Protein AF-A0A2G4H7Q1-F1 (afdb_monomer)

Solvent-accessible surface area (backbone atoms only — not comparable to full-atom values): 12785 Å² total; per-residue (Å²): 134,92,80,89,86,82,87,74,84,75,81,73,80,81,83,73,92,77,86,81,78,74,79,56,68,67,60,51,60,53,58,77,68,45,92,62,84,56,82,46,99,78,43,35,34,46,44,66,44,97,84,73,54,75,47,76,31,80,28,62,60,37,73,40,64,59,78,88,56,86,84,43,54,67,56,52,53,52,47,56,59,48,41,54,62,54,73,50,51,71,65,44,59,70,67,41,44,78,68,44,49,64,55,54,53,51,54,37,51,75,71,66,56,82,80,49,28,44,47,57,51,51,51,50,50,59,57,46,62,77,36,72,66,42,54,49,51,53,50,22,52,55,51,49,61,68,29,43,78,35,72,53,52,78,92,47,50,78,76,39,51,69,61,42,42,53,63,66,44,47,74,66,53,45,54,54,47,56,55,45,64,75,66,54,82,79,61,98,72,75,80,54,23,41,32,55,53,50,53,49,44,70,72,68,53,82,86,128

Secondary structure (DSSP, 8-state):
-----------------------THHHHHHHHH-S--EEETTTEEEEE-TTS-EEEEE-GGGGSBPP-SGGGHHHHHHHHHHHHTTT--HHIIIIIHHHHHHHHHHHHHHTT----BHHHHHHHHHHHHTSHHHHHHHHHHHHHHHHHTSBP-GGGTGGGHHHHHHTT--HHHHHHHHHHHHHSPPPSSS--BHHHHHHHHHHHS---

Radius of gyration: 20.92 Å; Cα contacts (8 Å, |Δi|>4): 161; chains: 1; bounding box: 56×38×53 Å

Sequence (208 aa):
MRKILTIGITIALVYSCTSDAPSGDKVIDTLKSTKKIDILPNDTLKIDSSTGVKILYDCTVLNRIIPFDNGSKNQIRQDLNQLLNCGIDSFDFKFVVPNLFSGFVSENQVQGKKNITYRDFIKHIIEFKSTLAYFQLHAKIKTLDSLRSKPFDIHKVYAMKPTLGKLGFTQTEWEMFSGFAQSYPVPKKGVFTWGEMLEAFDKFKPKI

Mean predicted aligned error: 13.73 Å

Structure (mmCIF, N/CA/C/O backbone):
data_AF-A0A2G4H7Q1-F1
#
_entry.id   AF-A0A2G4H7Q1-F1
#
loop_
_atom_site.group_PDB
_atom_site.id
_atom_site.type_symbol
_atom_site.label_atom_id
_atom_site.label_alt_id
_atom_site.label_comp_id
_atom_site.label_asym_id
_atom_site.label_entity_id
_atom_site.label_seq_id
_atom_site.pdbx_PDB_ins_code
_atom_site.Cartn_x
_atom_site.Cartn_y
_atom_site.Cartn_z
_atom_site.occupancy
_atom_site.B_iso_or_equiv
_atom_site.auth_seq_id
_atom_site.auth_comp_id
_atom_site.auth_asym_id
_atom_site.auth_atom_id
_atom_site.pdbx_PDB_model_num
ATOM 1 N N . MET A 1 1 ? 14.548 17.690 25.531 1.00 30.72 1 MET A N 1
ATOM 2 C CA . MET A 1 1 ? 14.506 18.188 24.138 1.00 30.72 1 MET A CA 1
ATOM 3 C C . MET A 1 1 ? 14.100 17.040 23.228 1.00 30.72 1 MET A C 1
ATOM 5 O O . MET A 1 1 ? 14.730 15.995 23.274 1.00 30.72 1 MET A O 1
ATOM 9 N N . ARG A 1 2 ? 13.005 17.217 22.479 1.00 26.95 2 ARG A N 1
ATOM 10 C CA . ARG A 1 2 ? 12.480 16.273 21.480 1.00 26.95 2 ARG A CA 1
ATOM 11 C C . ARG A 1 2 ? 13.472 16.104 20.325 1.00 26.95 2 ARG A C 1
ATOM 13 O O . ARG A 1 2 ? 13.897 17.123 19.793 1.00 26.95 2 ARG A O 1
ATOM 20 N N . LYS A 1 3 ? 13.712 14.870 19.869 1.00 26.92 3 LYS A N 1
ATOM 21 C CA . LYS A 1 3 ? 13.970 14.552 18.452 1.00 26.92 3 LYS A CA 1
ATOM 22 C C . LYS A 1 3 ? 13.363 13.188 18.114 1.00 26.92 3 LYS A C 1
ATOM 24 O O . LYS A 1 3 ? 13.924 12.141 18.398 1.00 26.92 3 LYS A O 1
ATOM 29 N N . ILE A 1 4 ? 12.164 13.270 17.550 1.00 37.19 4 ILE A N 1
ATOM 30 C CA . ILE A 1 4 ? 11.524 12.268 16.700 1.00 37.19 4 ILE A CA 1
ATOM 31 C C . ILE A 1 4 ? 12.289 12.300 15.372 1.00 37.19 4 ILE A C 1
ATOM 33 O O . ILE A 1 4 ? 12.446 13.396 14.844 1.00 37.19 4 ILE A O 1
ATOM 37 N N . LEU A 1 5 ? 12.774 11.162 14.867 1.00 29.70 5 LEU A N 1
ATOM 38 C CA . LEU A 1 5 ? 12.784 10.777 13.443 1.00 29.70 5 LEU A CA 1
ATOM 39 C C . LEU A 1 5 ? 13.621 9.498 13.262 1.00 29.70 5 LEU A C 1
ATOM 41 O O . LEU A 1 5 ? 14.826 9.551 13.036 1.00 29.70 5 LEU A O 1
ATOM 45 N N . THR A 1 6 ? 12.959 8.347 13.295 1.00 30.17 6 THR A N 1
ATOM 46 C CA . THR A 1 6 ? 13.470 7.135 12.638 1.00 30.17 6 THR A CA 1
ATOM 47 C C . THR A 1 6 ? 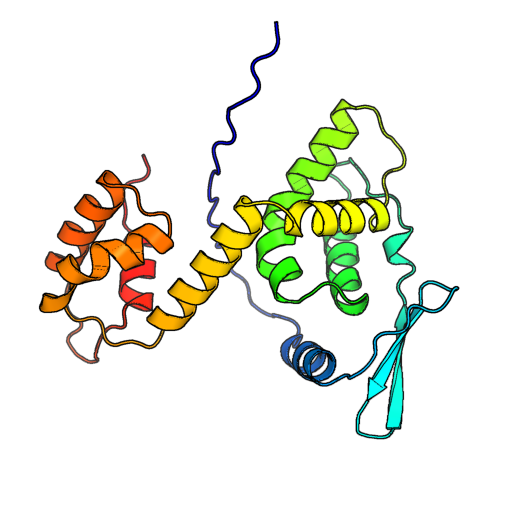12.281 6.324 12.143 1.00 30.17 6 THR A C 1
ATOM 49 O O . THR A 1 6 ? 11.949 5.264 12.657 1.00 30.17 6 THR A O 1
ATOM 52 N N . ILE A 1 7 ? 11.595 6.863 11.134 1.00 32.16 7 ILE A N 1
ATOM 53 C CA . ILE A 1 7 ? 10.714 6.061 10.282 1.00 32.16 7 ILE A CA 1
ATOM 54 C C . ILE A 1 7 ? 11.633 5.393 9.256 1.00 32.16 7 ILE A C 1
ATOM 56 O O . ILE A 1 7 ? 11.866 5.912 8.167 1.00 32.16 7 ILE A O 1
ATOM 60 N N . GLY A 1 8 ? 12.222 4.266 9.651 1.00 26.61 8 GLY A N 1
ATOM 61 C CA . GLY A 1 8 ? 12.758 3.292 8.713 1.00 26.61 8 GLY A CA 1
ATOM 62 C C . GLY A 1 8 ? 11.580 2.492 8.182 1.00 26.61 8 GLY A C 1
ATOM 63 O O . GLY A 1 8 ? 11.057 1.632 8.883 1.00 26.61 8 GLY A O 1
ATOM 64 N N . ILE A 1 9 ? 11.117 2.809 6.973 1.00 33.12 9 ILE A N 1
ATOM 65 C CA . ILE A 1 9 ? 10.121 1.994 6.276 1.00 33.12 9 ILE A CA 1
ATOM 66 C C . ILE A 1 9 ? 10.819 0.691 5.881 1.00 33.12 9 ILE A C 1
ATOM 68 O O . ILE A 1 9 ? 11.406 0.577 4.807 1.00 33.12 9 ILE A O 1
ATOM 72 N N . THR A 1 10 ? 10.787 -0.295 6.772 1.00 32.09 10 THR A N 1
ATOM 73 C CA . THR A 1 10 ? 11.120 -1.675 6.438 1.00 32.09 10 THR A CA 1
ATOM 74 C C . THR A 1 10 ? 9.987 -2.202 5.565 1.00 32.09 10 THR A C 1
ATOM 76 O O . THR A 1 10 ? 8.925 -2.571 6.060 1.00 32.09 10 THR A O 1
ATOM 79 N N . ILE A 1 11 ? 10.190 -2.204 4.247 1.00 36.31 11 ILE A N 1
ATOM 80 C CA . ILE A 1 11 ? 9.317 -2.919 3.311 1.00 36.31 11 ILE A CA 1
ATOM 81 C C . ILE A 1 11 ? 9.562 -4.410 3.551 1.00 36.31 11 ILE A C 1
ATOM 83 O O . ILE A 1 11 ? 10.406 -5.037 2.913 1.00 36.31 11 ILE A O 1
ATOM 87 N N . ALA A 1 12 ? 8.852 -4.978 4.522 1.00 29.14 12 ALA A N 1
ATOM 88 C CA . ALA A 1 12 ? 8.722 -6.416 4.628 1.00 29.14 12 ALA A CA 1
ATOM 89 C C . ALA A 1 12 ? 7.807 -6.866 3.486 1.00 29.14 12 ALA A C 1
ATOM 91 O O . ALA A 1 12 ? 6.585 -6.737 3.547 1.00 29.14 12 ALA A O 1
ATOM 92 N N . LEU A 1 13 ? 8.426 -7.374 2.422 1.00 28.75 13 LEU A N 1
ATOM 93 C CA . LEU A 1 13 ? 7.784 -8.273 1.475 1.00 28.75 13 LEU A CA 1
ATOM 94 C C . LEU A 1 13 ? 7.148 -9.431 2.245 1.00 28.75 13 LEU A C 1
ATOM 96 O O . LEU A 1 13 ? 7.806 -10.424 2.552 1.00 28.75 13 LEU A O 1
ATOM 100 N N . VAL A 1 14 ? 5.856 -9.320 2.541 1.00 28.33 14 VAL A N 1
ATOM 101 C CA . VAL A 1 14 ? 5.045 -10.470 2.936 1.00 28.33 14 VAL A CA 1
ATOM 102 C C . VAL A 1 14 ? 4.602 -11.162 1.653 1.00 28.33 14 VAL A C 1
ATOM 104 O O . VAL A 1 14 ? 3.468 -11.038 1.199 1.00 28.33 14 VAL A O 1
ATOM 107 N N . TYR A 1 15 ? 5.545 -11.881 1.046 1.00 29.70 15 TYR A N 1
ATOM 108 C CA . TYR A 1 15 ? 5.220 -13.038 0.227 1.00 29.70 15 TYR A CA 1
ATOM 109 C C . TYR A 1 15 ? 5.066 -14.216 1.191 1.00 29.70 15 TYR A C 1
ATOM 111 O O . TYR A 1 15 ? 6.041 -14.863 1.564 1.00 29.70 15 TYR A O 1
ATOM 119 N N . SER A 1 16 ? 3.830 -14.470 1.608 1.00 23.45 16 SER A N 1
ATOM 120 C CA . SER A 1 16 ? 3.446 -15.753 2.189 1.00 23.45 16 SER A CA 1
ATOM 121 C C . SER A 1 16 ? 2.365 -16.349 1.303 1.00 23.45 16 SER A C 1
ATOM 123 O O . SER A 1 16 ? 1.240 -15.857 1.246 1.00 23.45 16 SER A O 1
ATOM 125 N N . CYS A 1 17 ? 2.767 -17.381 0.568 1.00 26.00 17 CYS A N 1
ATOM 126 C CA . CYS A 1 17 ? 1.933 -18.237 -0.258 1.00 26.00 17 CYS A CA 1
ATOM 127 C C . CYS A 1 17 ? 0.715 -18.795 0.491 1.00 26.00 17 CYS A C 1
ATOM 129 O O . CYS A 1 17 ? 0.841 -19.239 1.630 1.00 26.00 17 CYS A O 1
ATOM 131 N N . THR A 1 18 ? -0.413 -18.832 -0.225 1.00 27.02 18 THR A N 1
ATOM 132 C CA . THR A 1 18 ? -1.499 -19.843 -0.328 1.00 27.02 18 THR A CA 1
ATOM 133 C C . THR A 1 18 ? -2.785 -19.064 -0.628 1.00 27.02 18 THR A C 1
ATOM 135 O O . THR A 1 18 ? -3.191 -18.201 0.140 1.00 27.02 18 THR A O 1
ATOM 138 N N . SER A 1 19 ? -3.190 -19.041 -1.902 1.00 33.72 19 SER A N 1
ATOM 139 C CA . SER A 1 19 ? -4.228 -19.920 -2.471 1.00 33.72 19 SER A CA 1
ATOM 140 C C . SER A 1 19 ? -5.576 -19.711 -1.783 1.00 33.72 19 SER A C 1
ATOM 142 O O . SER A 1 19 ? -5.686 -19.911 -0.582 1.00 33.72 19 SER A O 1
ATOM 144 N N . ASP A 1 20 ? -6.563 -19.325 -2.591 1.00 26.22 20 ASP A N 1
ATOM 145 C CA . ASP A 1 20 ? -7.939 -18.934 -2.254 1.00 26.22 20 ASP A CA 1
ATOM 146 C C . ASP A 1 20 ? -8.104 -17.480 -1.793 1.00 26.22 20 ASP A C 1
ATOM 148 O O . ASP A 1 20 ? -8.499 -17.166 -0.670 1.00 26.22 20 ASP A O 1
ATOM 152 N N . ALA A 1 21 ? -7.849 -16.551 -2.723 1.00 31.08 21 ALA A N 1
ATOM 153 C CA . ALA A 1 21 ? -8.456 -15.231 -2.631 1.00 31.08 21 ALA A CA 1
ATOM 154 C C . ALA A 1 21 ? -9.987 -15.401 -2.737 1.00 31.08 21 ALA A C 1
ATOM 156 O O . ALA A 1 21 ? -10.459 -15.896 -3.765 1.00 31.08 21 ALA A O 1
ATOM 157 N N . PRO A 1 22 ? -10.787 -15.003 -1.728 1.00 32.56 22 PRO A N 1
ATOM 158 C CA . PRO A 1 22 ? -12.222 -14.867 -1.934 1.00 32.56 22 PRO A CA 1
ATOM 159 C C . PRO A 1 22 ? -12.421 -13.848 -3.059 1.00 32.56 22 PRO A C 1
ATOM 161 O O . PRO A 1 22 ? -11.657 -12.889 -3.162 1.00 32.56 22 PRO A O 1
ATOM 164 N N . SER A 1 23 ? -13.409 -14.073 -3.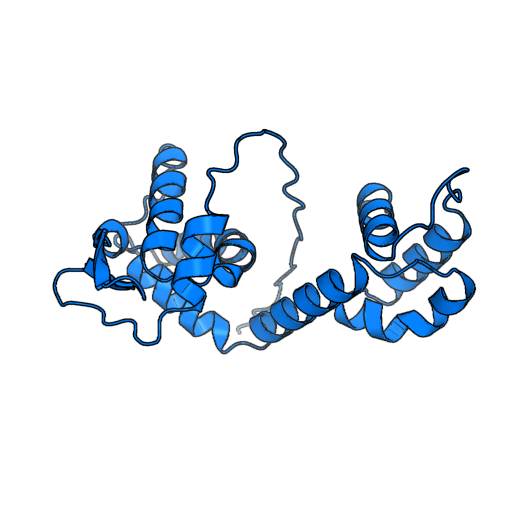924 1.00 32.16 23 SER A N 1
ATOM 165 C CA . SER A 1 23 ? -13.670 -13.317 -5.157 1.00 32.16 23 SER A CA 1
ATOM 166 C C . SER A 1 23 ? -14.120 -11.862 -4.909 1.00 32.16 23 SER A C 1
ATOM 168 O O . SER A 1 23 ? -15.211 -11.458 -5.320 1.00 32.16 23 SER A O 1
ATOM 170 N N . GLY A 1 24 ? -13.296 -11.074 -4.216 1.00 30.19 24 GLY A N 1
ATOM 171 C CA . GLY A 1 24 ? -13.520 -9.675 -3.860 1.00 30.19 24 GLY A CA 1
ATOM 172 C C . GLY A 1 24 ? -13.553 -8.743 -5.069 1.00 30.19 24 GLY A C 1
ATOM 173 O O . GLY A 1 24 ? -14.152 -7.675 -4.988 1.00 30.19 24 GLY A O 1
ATOM 174 N N . ASP A 1 25 ? -13.020 -9.175 -6.215 1.00 30.25 25 ASP A N 1
ATOM 175 C CA . ASP A 1 25 ? -13.034 -8.395 -7.458 1.00 30.25 25 ASP A CA 1
ATOM 176 C C . ASP A 1 25 ? -14.462 -8.025 -7.904 1.00 30.25 25 ASP A C 1
ATOM 178 O O . ASP A 1 25 ? -14.692 -6.913 -8.374 1.00 30.25 25 ASP A O 1
ATOM 182 N N . LYS A 1 26 ? -15.465 -8.883 -7.654 1.00 33.69 26 LYS A N 1
ATOM 183 C CA . LYS A 1 26 ? -16.868 -8.593 -8.020 1.00 33.69 26 LYS A CA 1
ATOM 184 C C . LYS A 1 26 ? -17.542 -7.550 -7.117 1.00 33.69 26 LYS A C 1
ATOM 186 O O . LYS A 1 26 ? -18.394 -6.791 -7.579 1.00 33.69 26 LYS A O 1
ATOM 191 N N . VAL A 1 27 ? -17.173 -7.492 -5.836 1.00 37.34 27 VAL A N 1
ATOM 192 C CA . VAL A 1 27 ? -17.729 -6.512 -4.881 1.00 37.34 27 VAL A CA 1
ATOM 193 C C . VAL A 1 27 ? -17.150 -5.117 -5.157 1.00 37.34 27 VAL A C 1
ATOM 195 O O . VAL A 1 27 ? -17.859 -4.113 -5.086 1.00 37.34 27 VAL A O 1
ATOM 198 N N . ILE A 1 28 ? -15.877 -5.061 -5.557 1.00 39.38 28 ILE A N 1
ATOM 199 C CA . ILE A 1 28 ? -15.112 -3.825 -5.769 1.00 39.38 28 ILE A CA 1
ATOM 200 C C . ILE A 1 28 ? -15.516 -3.101 -7.063 1.00 39.38 28 I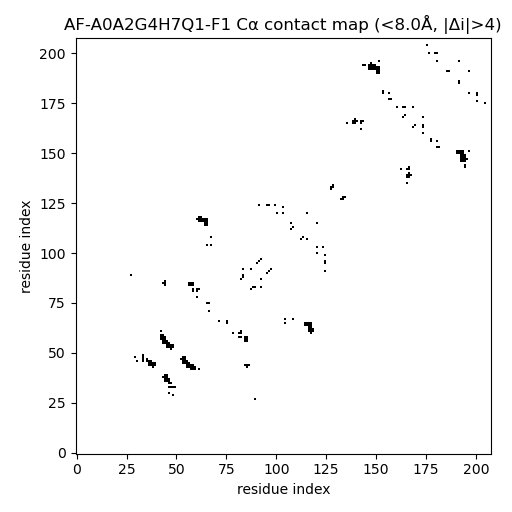LE A C 1
ATOM 202 O O . ILE A 1 28 ? -15.649 -1.873 -7.055 1.00 39.38 28 ILE A O 1
ATOM 206 N N . ASP A 1 29 ? -15.783 -3.828 -8.152 1.00 31.73 29 ASP A N 1
ATOM 207 C CA . ASP A 1 29 ? -16.301 -3.219 -9.389 1.00 31.73 29 ASP A CA 1
ATOM 208 C C . ASP A 1 29 ? -17.697 -2.610 -9.189 1.00 31.73 29 ASP A C 1
ATOM 210 O O . ASP A 1 29 ? -18.022 -1.567 -9.762 1.00 31.73 29 ASP A O 1
ATOM 214 N N . THR A 1 30 ? -18.495 -3.199 -8.294 1.00 33.44 30 THR A N 1
ATOM 215 C CA . THR A 1 30 ? -19.812 -2.668 -7.926 1.00 33.44 30 THR A CA 1
ATOM 216 C C . THR A 1 30 ? -19.672 -1.340 -7.167 1.00 33.44 30 THR A C 1
ATOM 218 O O . THR A 1 30 ? -20.323 -0.356 -7.528 1.00 33.44 30 THR A O 1
ATOM 221 N N . LEU A 1 31 ? -18.755 -1.261 -6.193 1.00 34.34 31 LEU A N 1
ATOM 222 C CA . LEU A 1 31 ? -18.472 -0.057 -5.395 1.00 34.34 31 LEU A CA 1
ATOM 223 C C . LEU A 1 31 ? -17.986 1.133 -6.240 1.00 34.34 31 LEU A C 1
ATOM 225 O O . LEU A 1 31 ? -18.497 2.238 -6.067 1.00 34.34 31 LEU A O 1
ATOM 229 N N . LYS A 1 32 ? -17.082 0.917 -7.208 1.00 37.75 32 LYS A N 1
ATOM 230 C CA . LYS A 1 32 ? -16.601 1.976 -8.124 1.00 37.75 32 LYS A CA 1
ATOM 231 C C . LYS A 1 32 ? -17.706 2.607 -8.981 1.00 37.75 32 LYS A C 1
ATOM 233 O O . LYS A 1 32 ? -17.555 3.746 -9.414 1.00 37.75 32 LYS A O 1
ATOM 238 N N . SER A 1 33 ? -18.797 1.882 -9.240 1.00 29.84 33 SER A N 1
ATOM 239 C CA . SER A 1 33 ? -19.912 2.355 -10.076 1.00 29.84 33 SER A CA 1
ATOM 240 C C . SER A 1 33 ? -21.000 3.117 -9.304 1.00 29.84 33 SER A C 1
ATOM 242 O O . SER A 1 33 ? -21.883 3.727 -9.915 1.00 29.84 33 SER A O 1
ATOM 244 N N . THR A 1 34 ? -20.960 3.100 -7.967 1.00 38.59 34 THR A N 1
ATOM 245 C CA . THR A 1 34 ? -22.070 3.589 -7.139 1.00 38.59 34 THR A CA 1
ATOM 246 C C . THR A 1 34 ? -21.945 5.092 -6.893 1.00 38.59 34 THR A C 1
ATOM 248 O O . THR A 1 34 ? -20.964 5.566 -6.327 1.00 38.59 34 THR A O 1
ATOM 251 N N . LYS A 1 35 ? -22.953 5.866 -7.314 1.00 33.31 35 LYS A N 1
ATOM 252 C CA . LYS A 1 35 ? -22.918 7.341 -7.311 1.00 33.31 35 LYS A CA 1
ATOM 253 C C . LYS A 1 35 ? -23.139 8.012 -5.948 1.00 33.31 35 LYS A C 1
ATOM 255 O O . LYS A 1 35 ? -22.926 9.217 -5.859 1.00 33.31 35 LYS A O 1
ATOM 260 N N . LYS A 1 36 ? -23.549 7.287 -4.902 1.00 37.09 36 LYS A N 1
ATOM 261 C CA . LYS A 1 36 ? -23.701 7.815 -3.535 1.00 37.09 36 LYS A CA 1
ATOM 262 C C . LYS A 1 36 ? -23.506 6.709 -2.503 1.00 37.09 36 LYS A C 1
ATOM 264 O O . LYS A 1 36 ? -24.081 5.635 -2.641 1.00 37.09 36 LYS A O 1
ATOM 269 N N . ILE A 1 37 ? -22.708 7.009 -1.481 1.00 41.31 37 ILE A N 1
ATOM 270 C CA . ILE A 1 37 ? -22.535 6.198 -0.277 1.00 41.31 37 ILE A CA 1
ATOM 271 C C . ILE A 1 37 ? -23.178 6.993 0.863 1.00 41.31 37 ILE A C 1
ATOM 273 O O . ILE A 1 37 ? -22.629 8.013 1.270 1.00 41.31 37 ILE A O 1
ATOM 277 N N . ASP A 1 38 ? -24.334 6.543 1.352 1.00 37.31 38 ASP A N 1
ATOM 278 C CA . ASP A 1 38 ? -24.987 7.117 2.533 1.00 37.31 38 ASP A CA 1
ATOM 279 C C . ASP A 1 38 ? -24.730 6.193 3.736 1.00 37.31 38 ASP A C 1
ATOM 281 O O . ASP A 1 38 ? -25.111 5.019 3.728 1.00 37.31 38 ASP A O 1
ATOM 285 N N . ILE A 1 39 ? -24.066 6.711 4.774 1.00 43.53 39 ILE A N 1
ATOM 286 C CA . ILE A 1 39 ? -23.871 5.997 6.044 1.00 43.53 39 ILE A CA 1
ATOM 287 C C . ILE A 1 39 ? -25.130 6.219 6.889 1.00 43.53 39 ILE A C 1
ATOM 289 O O . ILE A 1 39 ? -25.391 7.332 7.344 1.00 43.53 39 ILE A O 1
ATOM 293 N N . LEU A 1 40 ? -25.930 5.167 7.072 1.00 45.66 40 LEU A N 1
ATOM 294 C CA . LEU A 1 40 ? -27.123 5.202 7.920 1.00 45.66 40 LEU A CA 1
ATOM 295 C C . LEU A 1 40 ? -26.735 5.180 9.415 1.00 45.66 40 LEU A C 1
ATOM 297 O O . LEU A 1 40 ? -25.701 4.610 9.765 1.00 45.66 40 LEU A O 1
ATOM 301 N N . PRO A 1 41 ? -27.577 5.725 10.316 1.00 43.69 41 PRO A N 1
ATOM 302 C CA . PRO A 1 41 ? -27.285 5.842 11.752 1.00 43.69 41 PRO A CA 1
ATOM 303 C C . PRO A 1 41 ? -27.104 4.512 12.516 1.00 43.69 41 PRO A C 1
ATOM 305 O O . PRO A 1 41 ? -26.701 4.546 13.672 1.00 43.69 41 PRO A O 1
ATOM 308 N N . ASN A 1 42 ? -27.339 3.357 11.882 1.00 51.16 42 ASN A N 1
ATOM 309 C CA . ASN A 1 42 ? -27.192 2.022 12.483 1.00 51.16 42 ASN A CA 1
ATOM 310 C C . ASN A 1 42 ? -25.953 1.258 11.984 1.00 51.16 42 ASN A C 1
ATOM 312 O O . ASN A 1 42 ? -25.988 0.033 11.898 1.00 51.16 42 ASN A O 1
ATOM 316 N N . ASP A 1 43 ? -24.885 1.958 11.589 1.00 57.06 43 ASP A N 1
ATOM 317 C CA . ASP A 1 43 ? -23.657 1.326 11.082 1.00 57.06 43 ASP A CA 1
ATOM 318 C C . ASP A 1 43 ? -23.952 0.296 9.987 1.00 57.06 43 ASP A C 1
ATOM 320 O O . ASP A 1 43 ? -23.440 -0.818 9.981 1.00 57.06 43 ASP A O 1
ATOM 324 N N . THR A 1 44 ? -24.852 0.653 9.075 1.00 55.91 44 THR A N 1
ATOM 325 C CA . THR A 1 44 ? -25.197 -0.166 7.916 1.00 55.91 44 THR A CA 1
ATOM 326 C C . THR A 1 44 ? -24.845 0.627 6.671 1.00 55.91 44 THR A C 1
ATOM 328 O O . THR A 1 44 ? -25.362 1.730 6.468 1.00 55.91 44 THR A O 1
ATOM 331 N N . LEU A 1 45 ? -23.954 0.082 5.843 1.00 60.34 45 LEU A N 1
ATOM 332 C CA . LEU A 1 45 ? -23.631 0.677 4.551 1.00 60.34 45 LEU A CA 1
ATOM 333 C C . LEU A 1 45 ? -24.682 0.220 3.540 1.00 60.34 45 LEU A C 1
ATOM 335 O O . LEU A 1 45 ? -24.844 -0.979 3.302 1.00 60.34 45 LEU A O 1
ATOM 339 N N . LYS A 1 46 ? -25.397 1.171 2.938 1.00 54.22 46 LYS A N 1
ATOM 340 C CA . LYS A 1 46 ? -26.372 0.885 1.886 1.00 54.22 46 LYS A CA 1
ATOM 341 C C . LYS A 1 46 ? -25.777 1.223 0.525 1.00 54.22 46 LYS A C 1
ATOM 343 O O . LYS A 1 46 ? -25.455 2.378 0.261 1.00 54.22 46 LYS A O 1
ATOM 348 N N . ILE A 1 47 ? -25.673 0.217 -0.341 1.00 56.41 47 ILE A N 1
ATOM 349 C CA . ILE A 1 47 ? -25.274 0.389 -1.740 1.00 56.41 47 ILE A CA 1
ATOM 350 C C . ILE A 1 47 ? -26.512 0.213 -2.613 1.00 56.41 47 ILE A C 1
ATOM 352 O O . ILE A 1 47 ? -27.121 -0.861 -2.646 1.00 56.41 47 ILE A O 1
ATOM 356 N N . ASP A 1 48 ? -26.883 1.277 -3.321 1.00 51.91 48 ASP A N 1
ATOM 357 C CA . ASP A 1 48 ? -27.918 1.226 -4.348 1.00 51.91 48 ASP A CA 1
ATOM 358 C C . ASP A 1 48 ? -27.278 0.783 -5.669 1.00 51.91 48 ASP A C 1
ATOM 360 O O . ASP A 1 48 ? -26.573 1.548 -6.325 1.00 51.91 48 ASP A O 1
ATOM 364 N N . SER A 1 49 ? -27.485 -0.481 -6.044 1.00 52.47 49 SER A N 1
ATOM 365 C CA . SER A 1 49 ? -26.965 -1.004 -7.310 1.00 52.47 49 SER A CA 1
ATOM 366 C C . SER A 1 49 ? -27.714 -0.426 -8.515 1.00 52.47 49 SER A C 1
ATOM 368 O O . SER A 1 49 ? -28.887 -0.055 -8.435 1.00 52.47 49 SER A O 1
ATOM 370 N N . SER A 1 50 ? -27.052 -0.417 -9.672 1.00 48.62 50 SER A N 1
ATOM 371 C CA . SER A 1 50 ? -27.642 -0.009 -10.954 1.00 48.62 50 SER A CA 1
ATOM 372 C C . SER A 1 50 ? -28.810 -0.896 -11.411 1.00 48.62 50 SER A C 1
ATOM 374 O O . SER A 1 50 ? -29.566 -0.494 -12.290 1.00 48.62 50 SER A O 1
ATOM 376 N N . THR A 1 51 ? -28.988 -2.075 -10.804 1.00 55.34 51 THR A N 1
ATOM 377 C CA . THR A 1 51 ? -30.091 -3.012 -11.068 1.00 55.34 51 THR A CA 1
ATOM 378 C C . THR A 1 51 ? -31.287 -2.821 -10.128 1.00 55.34 51 THR A C 1
ATOM 380 O O . THR A 1 51 ? -32.271 -3.549 -10.235 1.00 55.34 51 THR A O 1
ATOM 383 N N . GLY A 1 52 ? -31.227 -1.856 -9.201 1.00 53.19 52 GLY A N 1
ATOM 384 C CA . GLY A 1 52 ? -32.292 -1.580 -8.229 1.00 53.19 52 GLY A CA 1
ATOM 385 C C . GLY A 1 52 ? -32.277 -2.486 -6.990 1.00 53.19 52 GLY A C 1
ATOM 386 O O . GLY A 1 52 ? -33.089 -2.293 -6.084 1.00 53.19 52 GLY A O 1
ATOM 387 N N . VAL A 1 53 ? -31.342 -3.440 -6.903 1.00 54.88 53 VAL A N 1
ATOM 388 C CA . VAL A 1 53 ? -31.134 -4.269 -5.708 1.00 54.88 53 VAL A CA 1
ATOM 389 C C . VAL A 1 53 ? -30.404 -3.447 -4.645 1.00 54.88 53 VAL A C 1
ATOM 391 O O . VAL A 1 53 ? -29.325 -2.904 -4.898 1.00 54.88 53 VAL A O 1
ATOM 394 N N . LYS A 1 54 ? -30.990 -3.366 -3.448 1.00 58.78 54 LYS A N 1
ATOM 395 C CA . LYS A 1 54 ? -30.376 -2.732 -2.277 1.00 58.78 54 LYS A CA 1
ATOM 396 C C . LYS A 1 54 ? -29.515 -3.757 -1.553 1.00 58.78 54 LYS A C 1
ATOM 398 O O . LYS A 1 54 ? -30.054 -4.721 -1.015 1.00 58.78 54 LYS A O 1
ATOM 403 N N . ILE A 1 55 ? -28.203 -3.540 -1.522 1.00 64.12 55 ILE A N 1
ATOM 404 C CA . ILE A 1 55 ? -27.293 -4.360 -0.716 1.00 64.12 55 ILE A CA 1
ATOM 405 C C . ILE A 1 55 ? -27.014 -3.609 0.585 1.00 64.12 55 ILE A C 1
ATOM 407 O O . ILE A 1 55 ? -26.607 -2.445 0.562 1.00 64.12 55 ILE A O 1
ATOM 411 N N . LEU A 1 56 ? -27.279 -4.275 1.708 1.00 65.00 56 LEU A N 1
ATOM 412 C CA . LEU A 1 56 ? -26.993 -3.780 3.050 1.00 65.00 56 LEU A CA 1
ATOM 413 C C . LEU A 1 56 ? -25.791 -4.542 3.595 1.00 65.00 56 LEU A C 1
ATOM 415 O O . LEU A 1 56 ? -25.833 -5.769 3.690 1.00 65.00 56 LEU A O 1
ATOM 419 N N . TYR A 1 57 ? -24.740 -3.817 3.958 1.00 70.69 57 TYR A N 1
ATOM 420 C CA . TYR A 1 57 ? -23.590 -4.385 4.646 1.00 70.69 57 TYR A CA 1
ATOM 421 C C . TYR A 1 57 ? -23.632 -4.009 6.122 1.00 70.69 57 TYR A C 1
ATOM 423 O O . TYR A 1 57 ? -23.788 -2.836 6.467 1.00 70.69 57 TYR A O 1
ATOM 431 N N . ASP A 1 58 ? -23.485 -5.018 6.977 1.00 76.06 58 ASP A N 1
ATOM 432 C CA . ASP A 1 58 ? -23.319 -4.848 8.416 1.00 76.06 58 ASP A CA 1
ATOM 433 C C . ASP A 1 58 ? -21.930 -4.265 8.714 1.00 76.06 58 ASP A C 1
ATOM 435 O O . ASP A 1 58 ? -20.907 -4.901 8.449 1.00 76.06 58 ASP A O 1
ATOM 439 N N . CYS A 1 59 ? -21.908 -3.052 9.268 1.00 81.56 59 CYS A N 1
ATOM 440 C CA . CYS A 1 59 ? -20.703 -2.337 9.675 1.00 81.56 59 CYS A CA 1
ATOM 441 C C . CYS A 1 59 ? -20.578 -2.157 11.183 1.00 81.56 59 CYS A C 1
ATOM 443 O O . CYS A 1 59 ? -19.778 -1.340 11.646 1.00 81.56 59 CYS A O 1
ATOM 445 N N . THR A 1 60 ? -21.267 -2.989 11.966 1.00 85.00 60 THR A N 1
ATOM 446 C CA . THR A 1 60 ? -21.082 -3.070 13.423 1.00 85.00 60 THR A CA 1
ATOM 447 C C . THR A 1 60 ? -19.635 -3.372 13.819 1.00 85.00 60 THR A C 1
ATOM 449 O O . THR A 1 60 ? -19.201 -2.973 14.903 1.00 85.00 60 THR A O 1
ATOM 452 N N . VAL A 1 61 ? -18.850 -3.993 12.926 1.00 87.12 61 VAL A N 1
ATOM 453 C CA . VAL A 1 61 ? -17.400 -4.194 13.090 1.00 87.12 61 VAL A CA 1
ATOM 454 C C . VAL A 1 61 ? -16.659 -2.888 13.401 1.00 87.12 61 VAL A C 1
ATOM 456 O O . VAL A 1 61 ? -15.704 -2.906 14.171 1.00 87.12 61 VAL A O 1
ATOM 459 N N . LEU A 1 62 ? -17.132 -1.736 12.904 1.00 85.31 62 LEU A N 1
ATOM 460 C CA . LEU A 1 62 ? -16.522 -0.431 13.175 1.00 85.31 62 LEU A CA 1
ATOM 461 C C . LEU A 1 62 ? -16.493 -0.100 14.672 1.00 85.31 62 LEU A C 1
ATOM 463 O O . LEU A 1 62 ? -15.564 0.558 15.134 1.00 85.31 62 LEU A O 1
ATOM 467 N N . ASN A 1 63 ? -17.472 -0.574 15.441 1.00 87.00 63 ASN A N 1
ATOM 468 C CA . ASN A 1 63 ? -17.553 -0.318 16.880 1.00 87.00 63 ASN A CA 1
ATOM 469 C C . ASN A 1 63 ? -16.862 -1.392 17.726 1.00 87.00 63 ASN A C 1
ATOM 471 O O . ASN A 1 63 ? -16.789 -1.243 18.946 1.00 87.00 63 ASN A O 1
ATOM 475 N N . ARG A 1 64 ? -16.366 -2.479 17.119 1.00 89.94 64 ARG A N 1
ATOM 476 C CA . ARG A 1 64 ? -15.628 -3.503 17.865 1.00 89.94 64 ARG A CA 1
ATOM 477 C C . ARG A 1 64 ? -14.312 -2.920 18.372 1.00 89.94 64 ARG A C 1
ATOM 479 O O . ARG A 1 64 ? -13.618 -2.201 17.651 1.00 89.94 64 ARG A O 1
ATOM 486 N N . ILE A 1 65 ? -13.989 -3.242 19.622 1.00 91.00 65 ILE A N 1
ATOM 487 C CA . ILE A 1 65 ? -12.708 -2.900 20.240 1.00 91.00 65 ILE A CA 1
ATOM 488 C C . ILE A 1 65 ? -11.632 -3.778 19.607 1.00 91.00 65 ILE A C 1
ATOM 490 O O . ILE A 1 65 ? -11.822 -4.987 19.480 1.00 91.00 65 ILE A O 1
ATOM 494 N N . ILE A 1 66 ? -10.513 -3.171 19.219 1.00 90.19 66 ILE A N 1
ATOM 495 C CA . ILE A 1 66 ? -9.368 -3.899 18.680 1.00 90.19 66 ILE A CA 1
ATOM 496 C C . ILE A 1 66 ? -8.641 -4.573 19.850 1.00 90.19 66 ILE A C 1
ATOM 498 O O . ILE A 1 66 ? -8.167 -3.878 20.753 1.00 90.19 66 ILE A O 1
ATOM 502 N N . PRO A 1 67 ? -8.536 -5.909 19.854 1.00 86.19 67 PRO A N 1
ATOM 503 C CA . PRO A 1 67 ? -7.803 -6.621 20.888 1.00 86.19 67 PRO A CA 1
ATOM 504 C C . PRO A 1 67 ? -6.287 -6.418 20.734 1.00 86.19 67 PRO A C 1
ATOM 506 O O . PRO A 1 67 ? -5.752 -6.413 19.626 1.00 86.19 67 PRO A O 1
ATOM 509 N N . PHE A 1 68 ? -5.586 -6.272 21.862 1.00 81.69 68 PHE A N 1
ATOM 510 C CA . PHE A 1 68 ? -4.125 -6.095 21.910 1.00 81.69 68 PHE A CA 1
ATOM 511 C C . PHE A 1 68 ? -3.346 -7.400 22.104 1.00 81.69 68 PHE A C 1
ATOM 513 O O . PHE A 1 68 ? -2.115 -7.397 22.094 1.00 81.69 68 PHE A O 1
ATOM 520 N N . ASP A 1 69 ? -4.034 -8.510 22.346 1.00 79.50 69 ASP A N 1
ATOM 521 C CA . ASP A 1 69 ? -3.400 -9.783 22.649 1.00 79.50 69 ASP A CA 1
ATOM 522 C C . ASP A 1 69 ? -3.043 -10.571 21.377 1.00 79.50 69 ASP A C 1
ATOM 524 O O . ASP A 1 69 ? -3.686 -10.482 20.330 1.00 79.50 69 ASP A O 1
ATOM 528 N N . ASN A 1 70 ? -2.004 -11.400 21.483 1.00 67.88 70 ASN A N 1
ATOM 529 C CA . ASN A 1 70 ? -1.541 -12.239 20.377 1.00 67.88 70 ASN A CA 1
ATOM 530 C C . ASN A 1 70 ? -2.512 -13.380 20.013 1.00 67.88 70 ASN A C 1
ATOM 532 O O . ASN A 1 70 ? -2.369 -13.951 18.928 1.00 67.88 70 ASN A O 1
ATOM 536 N N . GLY A 1 71 ? -3.466 -13.726 20.885 1.00 75.50 71 GLY A N 1
ATOM 537 C CA . GLY A 1 71 ? -4.468 -14.770 20.644 1.00 75.50 71 GLY A CA 1
ATOM 538 C C . GLY A 1 71 ? -5.552 -14.334 19.656 1.00 75.50 71 GLY A C 1
ATOM 539 O O . GLY A 1 71 ? -6.106 -15.160 18.932 1.00 75.50 71 GLY A O 1
ATOM 540 N N . SER A 1 72 ? -5.776 -13.029 19.536 1.00 84.81 72 SER A N 1
ATOM 541 C CA . SER A 1 72 ? -6.841 -12.448 18.717 1.00 84.81 72 SER A CA 1
ATOM 542 C C . SER A 1 72 ? -6.493 -12.239 17.236 1.00 84.81 72 SER A C 1
ATOM 544 O O . SER A 1 72 ? -7.273 -11.644 16.494 1.00 84.81 72 SER A O 1
ATOM 546 N N . LYS A 1 73 ? -5.355 -12.750 16.742 1.00 82.31 73 LYS A N 1
ATOM 547 C CA . LYS A 1 73 ? -4.915 -12.557 15.340 1.00 82.31 73 LYS A CA 1
ATOM 548 C C . LYS A 1 73 ? -5.955 -12.987 14.301 1.00 82.31 73 LYS A C 1
ATOM 550 O O . LYS A 1 73 ? -6.151 -12.295 13.302 1.00 82.31 73 LYS A O 1
ATOM 555 N N . ASN A 1 74 ? -6.624 -14.116 14.531 1.00 85.50 74 ASN A N 1
ATOM 556 C CA . ASN A 1 74 ? -7.650 -14.619 13.614 1.00 85.50 74 ASN A CA 1
ATOM 557 C C . ASN A 1 74 ? -8.888 -13.719 13.603 1.00 85.50 74 ASN A C 1
ATOM 559 O O . ASN A 1 74 ? -9.420 -13.434 12.532 1.00 85.50 74 ASN A O 1
ATOM 563 N N . GLN A 1 75 ? -9.300 -13.232 14.775 1.00 86.69 75 GLN A N 1
ATOM 564 C CA . GLN A 1 75 ? -10.409 -12.293 14.906 1.00 86.69 75 GLN A CA 1
ATOM 565 C C . GLN A 1 75 ? -10.089 -10.969 14.209 1.00 86.69 75 GLN A C 1
ATOM 567 O O . GLN A 1 75 ? -10.870 -10.520 13.379 1.00 86.69 75 GLN A O 1
ATOM 572 N N . ILE A 1 76 ? -8.900 -10.408 14.449 1.00 87.25 76 ILE A N 1
ATOM 573 C CA . ILE A 1 76 ? -8.439 -9.182 13.785 1.00 87.25 76 ILE A CA 1
ATOM 574 C C . ILE A 1 76 ? -8.484 -9.342 12.265 1.00 87.25 76 ILE A C 1
ATOM 576 O O . ILE A 1 76 ? -8.983 -8.473 11.557 1.00 87.25 76 ILE A O 1
ATOM 580 N N . ARG A 1 77 ? -8.004 -10.474 11.738 1.00 85.19 77 ARG A N 1
ATOM 581 C CA . ARG A 1 77 ? -8.053 -10.745 10.296 1.00 85.19 77 ARG A CA 1
ATOM 582 C C . ARG A 1 77 ? -9.490 -10.781 9.764 1.00 85.19 77 ARG A C 1
ATOM 584 O O . ARG A 1 77 ? -9.746 -10.254 8.684 1.00 85.19 77 ARG A O 1
ATOM 591 N N . GLN A 1 78 ? -10.413 -11.406 10.492 1.00 87.38 78 GLN A N 1
ATOM 592 C CA . GLN A 1 78 ? -11.827 -11.460 10.112 1.00 87.38 78 GLN A CA 1
ATOM 593 C C . GLN A 1 78 ? -12.481 -10.076 10.152 1.00 87.38 78 GLN A C 1
ATOM 595 O O . GLN A 1 78 ? -13.161 -9.703 9.198 1.00 87.38 78 GLN A O 1
ATOM 600 N N . ASP A 1 79 ? -12.231 -9.305 11.206 1.00 88.19 79 ASP A N 1
ATOM 601 C CA . ASP A 1 79 ? -12.749 -7.949 11.359 1.00 88.19 79 ASP A CA 1
ATOM 602 C C . ASP A 1 79 ? -12.229 -7.029 10.247 1.00 88.19 79 ASP A C 1
ATOM 604 O O . ASP A 1 79 ? -13.016 -6.350 9.592 1.00 88.19 79 ASP A O 1
ATOM 608 N N . LEU A 1 80 ? -10.922 -7.061 9.954 1.00 85.19 80 LEU A N 1
ATOM 609 C CA . LEU A 1 80 ? -10.333 -6.284 8.860 1.00 85.19 80 LEU A CA 1
ATOM 610 C C . LEU A 1 80 ? -10.997 -6.612 7.516 1.00 85.19 80 LEU A C 1
ATOM 612 O O . LEU A 1 80 ? -11.333 -5.698 6.766 1.00 85.19 80 LEU A O 1
ATOM 616 N N . ASN A 1 81 ? -11.255 -7.890 7.227 1.00 83.69 81 ASN A N 1
ATOM 617 C CA . ASN A 1 81 ? -11.972 -8.286 6.012 1.00 83.69 81 ASN A CA 1
ATOM 618 C C . ASN A 1 81 ? -13.413 -7.751 5.973 1.00 83.69 81 ASN A C 1
ATOM 620 O O . ASN A 1 81 ? -13.906 -7.428 4.896 1.00 83.69 81 ASN A O 1
ATOM 624 N N . GLN A 1 82 ? -14.092 -7.630 7.118 1.00 82.62 82 GLN A N 1
ATOM 625 C CA . GLN A 1 82 ? -15.426 -7.021 7.182 1.00 82.62 82 GLN A CA 1
ATOM 626 C C . GLN A 1 82 ? -15.380 -5.516 6.890 1.00 82.62 82 GLN A C 1
ATOM 628 O O . GLN A 1 82 ? -16.332 -4.984 6.325 1.00 82.62 82 GLN A O 1
ATOM 633 N N . LEU A 1 83 ? -14.266 -4.833 7.172 1.00 79.94 83 LEU A N 1
ATOM 634 C CA . LEU A 1 83 ? -14.133 -3.405 6.868 1.00 79.94 83 LEU A CA 1
ATOM 635 C C . LEU A 1 83 ? -14.159 -3.084 5.366 1.00 79.94 83 LEU A C 1
ATOM 637 O O . LEU A 1 83 ? -14.571 -1.984 4.998 1.00 79.94 83 LEU A O 1
ATOM 641 N N . LEU A 1 84 ? -13.777 -4.025 4.492 1.00 77.31 84 LEU A N 1
ATOM 642 C CA . LEU A 1 84 ? -13.937 -3.872 3.036 1.00 77.31 84 LEU A CA 1
ATOM 643 C C . LEU A 1 84 ? -15.390 -3.574 2.658 1.00 77.31 84 LEU A C 1
ATOM 645 O O . LEU A 1 84 ? -15.667 -2.714 1.825 1.00 77.31 84 LEU A O 1
ATOM 649 N N . ASN A 1 85 ? -16.321 -4.253 3.324 1.00 74.75 85 ASN A N 1
ATOM 650 C CA . ASN A 1 85 ? -17.754 -4.100 3.101 1.00 74.75 85 ASN A CA 1
ATOM 651 C C . ASN A 1 85 ? -18.307 -2.790 3.684 1.00 74.75 85 ASN A C 1
ATOM 653 O O . ASN A 1 85 ? -19.454 -2.436 3.428 1.00 74.75 85 ASN A O 1
ATOM 657 N N . CYS A 1 86 ? -17.484 -2.054 4.433 1.00 73.00 86 CYS A N 1
ATOM 658 C CA . CYS A 1 86 ? -17.836 -0.808 5.106 1.00 73.00 86 CYS A CA 1
ATOM 659 C C . CYS A 1 86 ? -17.281 0.435 4.420 1.00 73.00 86 CYS A C 1
ATOM 661 O O . CYS A 1 86 ? -17.210 1.503 5.028 1.00 73.00 86 CYS A O 1
ATOM 663 N N . GLY A 1 87 ? -16.911 0.308 3.144 1.00 67.75 87 GLY A N 1
ATOM 664 C CA . GLY A 1 87 ? -16.502 1.439 2.320 1.00 67.75 87 GLY A CA 1
ATOM 665 C C . GLY A 1 87 ? -15.047 1.859 2.513 1.00 67.75 87 GLY A C 1
ATOM 666 O O . GLY A 1 87 ? -14.695 2.973 2.126 1.00 67.75 87 GLY A O 1
ATOM 667 N N . ILE A 1 88 ? -14.187 0.996 3.076 1.00 73.50 88 ILE A N 1
ATOM 668 C CA . ILE A 1 88 ? -12.739 1.178 2.911 1.00 73.50 88 ILE A CA 1
ATOM 669 C C . ILE A 1 88 ? -12.408 1.046 1.421 1.00 73.50 88 ILE A C 1
ATOM 671 O O . ILE A 1 88 ? -12.805 0.077 0.772 1.00 73.50 88 ILE A O 1
ATOM 675 N N . ASP A 1 89 ? -11.645 2.003 0.886 1.00 75.44 89 ASP A N 1
ATOM 676 C CA . ASP A 1 89 ? -11.185 1.935 -0.497 1.00 75.44 89 ASP A CA 1
ATOM 677 C C . ASP A 1 89 ? -10.284 0.707 -0.711 1.00 75.44 89 ASP A C 1
ATOM 679 O O . ASP A 1 89 ? -9.405 0.401 0.096 1.00 75.44 89 ASP A O 1
ATOM 683 N N . SER A 1 90 ? -10.475 0.004 -1.828 1.00 77.06 90 SER A N 1
ATOM 684 C CA . SER A 1 90 ? -9.685 -1.186 -2.178 1.00 77.06 90 SER A CA 1
ATOM 685 C C . SER A 1 90 ? -8.167 -0.945 -2.166 1.00 77.06 90 SER A C 1
ATOM 687 O O . SER A 1 90 ? -7.400 -1.834 -1.787 1.00 77.06 90 SER A O 1
ATOM 689 N N . PHE A 1 91 ? -7.726 0.259 -2.543 1.00 82.50 91 PHE A N 1
ATOM 690 C CA . PHE A 1 91 ? -6.336 0.686 -2.471 1.00 82.50 91 PHE A CA 1
ATOM 691 C C . PHE A 1 91 ? -5.866 0.758 -1.020 1.00 82.50 91 PHE A C 1
ATOM 693 O O . PHE A 1 91 ? -4.824 0.188 -0.687 1.00 82.50 91 PHE A O 1
ATOM 700 N N . ASP A 1 92 ? -6.644 1.405 -0.150 1.00 81.44 92 ASP A N 1
ATOM 701 C CA . ASP A 1 92 ? -6.305 1.522 1.266 1.00 81.44 92 ASP A CA 1
ATOM 702 C C . ASP A 1 92 ? -6.233 0.149 1.918 1.00 81.44 92 ASP A C 1
ATOM 704 O O . ASP A 1 92 ? -5.281 -0.164 2.628 1.00 81.44 92 ASP A O 1
ATOM 708 N N . PHE A 1 93 ? -7.206 -0.711 1.638 1.00 84.56 93 PHE A N 1
ATOM 709 C CA . PHE A 1 93 ? -7.216 -2.052 2.196 1.00 84.56 93 PHE A CA 1
ATOM 710 C C . PHE A 1 93 ? -5.981 -2.862 1.785 1.00 84.56 93 PHE A C 1
ATOM 712 O O . PHE A 1 93 ? -5.394 -3.565 2.603 1.00 84.56 93 PHE A O 1
ATOM 719 N N . LYS A 1 94 ? -5.557 -2.749 0.523 1.00 82.25 94 LYS A N 1
ATOM 720 C CA . LYS A 1 94 ? -4.438 -3.531 -0.011 1.00 82.25 94 LYS A CA 1
ATOM 721 C C . LYS A 1 94 ? -3.068 -2.979 0.383 1.00 82.25 94 LYS A C 1
ATOM 723 O O . LYS A 1 94 ? -2.146 -3.760 0.603 1.00 82.25 94 LYS A O 1
ATOM 728 N N . PHE A 1 95 ? -2.918 -1.656 0.448 1.00 82.56 95 PHE A N 1
ATOM 729 C CA . PHE A 1 95 ? -1.606 -1.010 0.566 1.00 82.56 95 PHE A CA 1
ATOM 730 C C . PHE A 1 95 ? -1.437 -0.132 1.804 1.00 82.56 95 PHE A C 1
ATOM 732 O O . PHE A 1 95 ? -0.305 0.160 2.178 1.00 82.56 95 PHE A O 1
ATOM 739 N N . VAL A 1 96 ? -2.516 0.292 2.455 1.00 85.81 96 VAL A N 1
ATOM 740 C CA . VAL A 1 96 ? -2.459 1.194 3.613 1.00 85.81 96 VAL A CA 1
ATOM 741 C C . VAL A 1 96 ? -2.690 0.420 4.906 1.00 85.81 96 VAL A C 1
ATOM 743 O O . VAL A 1 96 ? -1.851 0.471 5.803 1.00 85.81 96 VAL A O 1
ATOM 746 N N . VAL A 1 97 ? -3.765 -0.366 4.983 1.00 84.69 97 VAL A N 1
ATOM 747 C CA . VAL A 1 97 ? -4.149 -1.139 6.174 1.00 84.69 97 VAL A CA 1
ATOM 748 C C . VAL A 1 97 ? -3.022 -2.054 6.673 1.00 84.69 97 VAL A C 1
ATOM 750 O O . VAL A 1 97 ? -2.685 -1.944 7.852 1.00 84.69 97 VAL A O 1
ATOM 753 N N . PRO A 1 98 ? -2.362 -2.885 5.839 1.00 82.56 98 PRO A N 1
ATOM 754 C CA . PRO A 1 98 ? -1.312 -3.785 6.321 1.00 82.56 98 PRO A CA 1
ATOM 755 C C . PRO A 1 98 ? -0.093 -3.044 6.883 1.00 82.56 98 PRO A C 1
ATOM 757 O O . PRO A 1 98 ? 0.588 -3.564 7.761 1.00 82.56 98 PRO A O 1
ATOM 760 N N . ASN A 1 99 ? 0.167 -1.829 6.390 1.00 80.00 99 ASN A N 1
ATOM 761 C CA . ASN A 1 99 ? 1.328 -1.029 6.775 1.00 80.00 99 ASN A CA 1
ATOM 762 C C . ASN A 1 99 ? 1.052 -0.131 7.990 1.00 80.00 99 ASN A C 1
ATOM 764 O O . ASN A 1 99 ? 1.952 0.101 8.791 1.00 80.00 99 ASN A O 1
ATOM 768 N N . LEU A 1 100 ? -0.179 0.366 8.151 1.00 85.75 100 LEU A N 1
ATOM 769 C CA . LEU A 1 100 ? -0.546 1.251 9.260 1.00 85.75 100 LEU A CA 1
ATOM 770 C C . LEU A 1 100 ? -1.070 0.513 10.488 1.00 85.75 100 LEU A C 1
ATOM 772 O O . LEU A 1 100 ? -0.859 0.985 11.602 1.00 85.75 100 LEU A O 1
ATOM 776 N N . PHE A 1 101 ? -1.766 -0.616 10.316 1.00 87.75 101 PHE A N 1
ATOM 777 C CA . PHE A 1 101 ? -2.524 -1.231 11.408 1.00 87.75 101 PHE A CA 1
ATOM 778 C C . PHE A 1 101 ? -1.637 -1.609 12.598 1.00 87.75 101 PHE A C 1
ATOM 780 O O . PHE A 1 101 ? -1.951 -1.262 13.733 1.00 87.75 101 PHE A O 1
ATOM 787 N N . SER A 1 102 ? -0.491 -2.252 12.347 1.00 84.62 102 SER A N 1
ATOM 788 C CA . SER A 1 102 ? 0.436 -2.625 13.423 1.00 84.62 102 SER A CA 1
ATOM 789 C C . SER A 1 102 ? 0.955 -1.404 14.184 1.00 84.62 102 SER A C 1
ATOM 791 O O . SER A 1 102 ? 0.997 -1.434 15.410 1.00 84.62 102 SER A O 1
ATOM 793 N N . GLY A 1 103 ? 1.332 -0.335 13.472 1.00 85.56 103 GLY A N 1
ATOM 794 C CA . GLY A 1 103 ? 1.821 0.901 14.088 1.00 85.56 103 GLY A CA 1
ATOM 795 C C . GLY A 1 103 ? 0.746 1.564 14.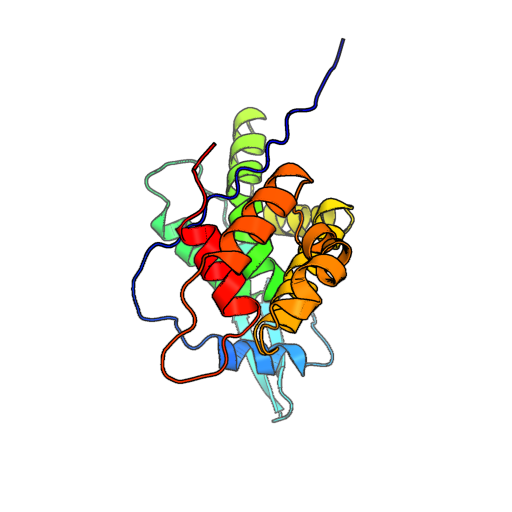943 1.00 85.56 103 GLY A C 1
ATOM 796 O O . GLY A 1 103 ? 0.985 1.864 16.109 1.00 85.56 103 GLY A O 1
ATOM 797 N N . PHE A 1 104 ? -0.469 1.675 14.405 1.00 88.12 104 PHE A N 1
ATOM 798 C CA . PHE A 1 104 ? -1.622 2.217 15.119 1.00 88.12 104 PHE A CA 1
ATOM 799 C C . PHE A 1 104 ? -1.906 1.461 16.425 1.00 88.12 104 PHE A C 1
ATOM 801 O O . PHE A 1 104 ? -2.080 2.080 17.477 1.00 88.12 104 PHE A O 1
ATOM 808 N N . VAL A 1 105 ? -1.932 0.126 16.386 1.00 87.56 105 VAL A N 1
ATOM 809 C CA . VAL A 1 105 ? -2.181 -0.701 17.577 1.00 87.56 105 VAL A CA 1
ATOM 810 C C . VAL A 1 105 ? -1.081 -0.492 18.619 1.00 87.56 105 VAL A C 1
ATOM 812 O O . VAL A 1 105 ? -1.388 -0.216 19.781 1.00 87.56 105 VAL A O 1
ATOM 815 N N . SER A 1 106 ? 0.190 -0.550 18.212 1.00 85.50 106 SER A N 1
ATOM 816 C CA . SER A 1 106 ? 1.324 -0.359 19.120 1.00 85.50 106 SER A CA 1
ATOM 817 C C . SER A 1 106 ? 1.358 1.039 19.744 1.00 85.50 106 SER A C 1
ATOM 819 O O . SER A 1 106 ? 1.563 1.164 20.950 1.00 85.50 106 SER A O 1
ATOM 821 N N . GLU A 1 107 ? 1.115 2.095 18.967 1.00 87.19 107 GLU A N 1
ATOM 822 C CA . GLU A 1 107 ? 1.092 3.472 19.474 1.00 87.19 107 GLU A CA 1
ATOM 823 C C . GLU A 1 107 ? 0.008 3.672 20.537 1.00 87.19 107 GLU A C 1
ATOM 825 O O . GLU A 1 107 ? 0.265 4.247 21.598 1.00 87.19 107 GLU A O 1
ATOM 830 N N . ASN A 1 108 ? -1.199 3.162 20.291 1.00 88.38 108 ASN A N 1
ATOM 831 C CA . ASN A 1 108 ? -2.300 3.288 21.241 1.00 88.38 108 ASN A CA 1
ATOM 832 C C . ASN A 1 108 ? -2.089 2.420 22.493 1.00 88.38 108 ASN A C 1
ATOM 834 O O . ASN A 1 108 ? -2.452 2.848 23.592 1.00 88.38 108 ASN A O 1
ATOM 838 N N . GLN A 1 109 ? -1.446 1.256 22.353 1.00 85.50 109 GLN A N 1
ATOM 839 C CA . GLN A 1 109 ? -1.051 0.421 23.487 1.00 85.50 109 GLN A CA 1
ATOM 840 C C . GLN A 1 109 ? -0.037 1.143 24.389 1.00 85.50 109 GLN A C 1
ATOM 842 O O . GLN A 1 109 ? -0.214 1.169 25.607 1.00 85.50 109 GLN A O 1
ATOM 847 N N . VAL A 1 110 ? 0.985 1.787 23.810 1.00 86.75 110 VAL A N 1
ATOM 848 C CA . VAL A 1 110 ? 1.984 2.580 24.557 1.00 86.75 110 VAL A CA 1
ATOM 849 C C . VAL A 1 110 ? 1.344 3.790 25.245 1.00 86.75 110 VAL A C 1
ATOM 851 O O . VAL A 1 110 ? 1.722 4.139 26.360 1.00 86.75 110 VAL A O 1
ATOM 854 N N . GLN A 1 111 ? 0.333 4.402 24.625 1.00 87.25 111 GLN A N 1
ATOM 855 C CA . GLN A 1 111 ? -0.454 5.488 25.225 1.00 87.25 111 GLN A CA 1
ATOM 856 C C . GLN A 1 111 ? -1.433 5.013 26.316 1.00 87.25 111 GLN A C 1
ATOM 858 O O . GLN A 1 111 ? -2.132 5.836 26.905 1.00 87.25 111 GLN A O 1
ATOM 863 N N . GLY A 1 112 ? -1.521 3.705 26.584 1.00 85.94 112 GLY A N 1
ATOM 864 C CA . GLY A 1 112 ? -2.403 3.138 27.606 1.00 85.94 112 GLY A CA 1
ATOM 865 C C . GLY A 1 112 ? -3.892 3.174 27.250 1.00 85.94 112 GLY A C 1
ATOM 866 O O . GLY A 1 112 ? -4.736 2.985 28.130 1.00 85.94 112 GLY A O 1
ATOM 867 N N . LYS A 1 113 ? -4.247 3.409 25.980 1.00 87.25 113 LYS A N 1
ATOM 868 C CA . LYS A 1 113 ? -5.644 3.399 25.530 1.00 87.25 113 LYS A CA 1
ATOM 869 C C . LYS A 1 113 ? -6.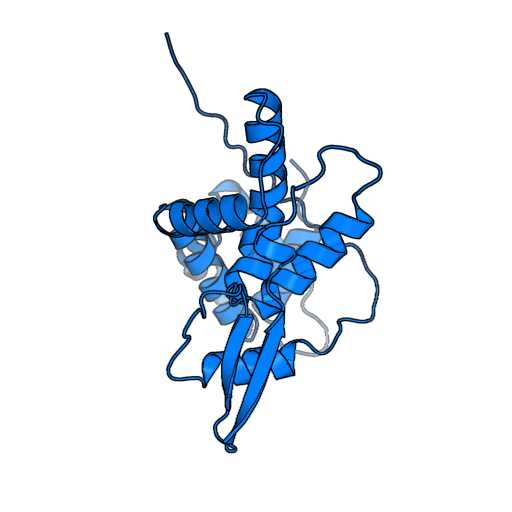139 1.959 25.451 1.00 87.25 113 LYS A C 1
ATOM 871 O O . LYS A 1 113 ? -5.621 1.171 24.672 1.00 87.25 113 LYS A O 1
ATOM 876 N N . LYS A 1 114 ? -7.159 1.621 26.245 1.00 78.31 114 LYS A N 1
ATOM 877 C CA . LYS A 1 114 ? -7.708 0.253 26.331 1.00 78.31 114 LYS A CA 1
ATOM 878 C C . LYS A 1 114 ? -8.901 -0.013 25.408 1.00 78.31 114 LYS A C 1
ATOM 880 O O . LYS A 1 114 ? -9.188 -1.164 25.117 1.00 78.31 114 LYS A O 1
ATOM 885 N N . ASN A 1 115 ? -9.559 1.044 24.934 1.00 86.81 115 ASN A N 1
ATOM 886 C CA . ASN A 1 115 ? -10.818 0.962 24.191 1.00 86.81 115 ASN A CA 1
ATOM 887 C C . ASN A 1 115 ? -10.685 1.634 22.818 1.00 86.81 115 ASN A C 1
ATOM 889 O O . ASN A 1 115 ? -11.426 2.565 22.516 1.00 86.81 115 ASN A O 1
ATOM 893 N N . ILE A 1 116 ? -9.701 1.223 22.015 1.00 90.94 116 ILE A N 1
ATOM 894 C CA . ILE A 1 116 ? -9.612 1.683 20.623 1.00 90.94 116 ILE A CA 1
ATOM 895 C C . ILE A 1 116 ? -10.493 0.803 19.744 1.00 90.94 116 ILE A C 1
ATOM 897 O O . ILE A 1 116 ? -10.509 -0.417 19.901 1.00 90.94 116 ILE A O 1
ATOM 901 N N . THR A 1 117 ? -11.229 1.413 18.827 1.00 90.81 117 THR A N 1
ATOM 902 C CA . THR A 1 117 ? -12.147 0.704 17.928 1.00 90.81 117 THR A CA 1
ATOM 903 C C . THR A 1 117 ? -11.635 0.703 16.492 1.00 90.81 117 THR A C 1
ATOM 905 O O . THR A 1 117 ? -10.767 1.502 16.126 1.00 90.81 117 THR A O 1
ATOM 908 N N . TYR A 1 118 ? -12.202 -0.147 15.633 1.00 88.81 118 TYR A N 1
ATOM 909 C CA . TYR A 1 118 ? -11.909 -0.074 14.197 1.00 88.81 118 TYR A CA 1
ATOM 910 C C . TYR A 1 118 ? -12.329 1.267 13.586 1.00 88.81 118 TYR A C 1
ATOM 912 O O . TYR A 1 118 ? -11.656 1.749 12.680 1.00 88.81 118 TYR A O 1
ATOM 920 N N . ARG A 1 119 ? -13.361 1.935 14.117 1.00 86.50 119 ARG A N 1
ATOM 921 C CA . ARG A 1 119 ? -13.733 3.305 13.734 1.00 86.50 119 ARG A CA 1
ATOM 922 C C . ARG A 1 119 ? -12.595 4.293 13.984 1.00 86.50 119 ARG A C 1
ATOM 924 O O . ARG A 1 119 ? -12.369 5.172 13.154 1.00 86.50 119 ARG A O 1
ATOM 931 N N . ASP A 1 120 ? -11.871 4.155 15.090 1.00 87.00 120 ASP A N 1
ATOM 932 C CA . ASP A 1 120 ? -10.711 5.005 15.379 1.00 87.00 120 ASP A CA 1
ATOM 933 C C . ASP A 1 120 ? -9.564 4.726 14.407 1.00 87.00 120 ASP A C 1
ATOM 935 O O . ASP A 1 120 ? -8.913 5.657 13.934 1.00 87.00 120 ASP A O 1
ATOM 939 N N . PHE A 1 121 ? -9.380 3.463 14.021 1.00 89.75 121 PHE A N 1
ATOM 940 C CA . PHE A 1 121 ? -8.435 3.106 12.968 1.00 89.75 121 PHE A CA 1
ATOM 941 C C . PHE A 1 121 ? -8.826 3.699 11.601 1.00 89.75 121 PHE A C 1
ATOM 943 O O . PHE A 1 121 ? -7.966 4.232 10.902 1.00 89.75 121 PHE A O 1
ATOM 950 N N . ILE A 1 122 ? -10.114 3.706 11.230 1.00 85.81 122 ILE A N 1
ATOM 951 C CA . ILE A 1 122 ? -10.575 4.372 9.996 1.00 85.81 122 ILE A CA 1
ATOM 952 C C . ILE A 1 122 ? -10.263 5.867 10.023 1.00 85.81 122 ILE A C 1
ATOM 954 O O . ILE A 1 122 ? -9.774 6.407 9.030 1.00 85.81 122 ILE A O 1
ATOM 958 N N . LYS A 1 123 ? -10.512 6.546 11.149 1.00 83.69 123 LYS A N 1
ATOM 959 C CA . LYS A 1 123 ? -10.149 7.964 11.299 1.00 83.69 123 LYS A CA 1
ATOM 960 C C . LYS A 1 123 ? -8.651 8.169 11.080 1.00 83.69 123 LYS A C 1
ATOM 962 O O . LYS A 1 123 ? -8.272 9.066 10.335 1.00 83.69 123 LYS A O 1
ATOM 967 N N . HIS A 1 124 ? -7.821 7.289 11.634 1.00 86.75 124 HIS A N 1
ATOM 968 C CA . HIS A 1 124 ? -6.376 7.338 11.436 1.00 86.75 124 HIS A CA 1
ATOM 969 C C . HIS A 1 124 ? -5.962 7.141 9.965 1.00 86.75 124 HIS A C 1
ATOM 971 O O . HIS A 1 124 ? -5.071 7.832 9.475 1.00 86.75 124 HIS A O 1
ATOM 977 N N . ILE A 1 125 ? -6.643 6.267 9.213 1.00 84.88 125 ILE A N 1
ATOM 978 C CA . ILE A 1 125 ? -6.442 6.147 7.758 1.00 84.88 125 ILE A CA 1
ATOM 979 C C . ILE A 1 125 ? -6.805 7.459 7.051 1.00 84.88 125 ILE A C 1
ATOM 981 O O . ILE A 1 125 ? -6.055 7.916 6.191 1.00 84.88 125 ILE A O 1
ATOM 985 N N . ILE A 1 126 ? -7.933 8.083 7.402 1.00 82.12 126 ILE A N 1
ATOM 986 C CA . ILE A 1 126 ? -8.366 9.359 6.807 1.00 82.12 126 ILE A CA 1
ATOM 987 C C . ILE A 1 126 ? -7.337 10.464 7.078 1.00 82.12 126 ILE A C 1
ATOM 989 O O . ILE A 1 126 ? -7.006 11.228 6.173 1.00 82.12 126 ILE A O 1
ATOM 993 N N . GLU A 1 127 ? -6.781 10.518 8.286 1.00 82.38 127 GLU A N 1
ATOM 994 C CA . GLU A 1 127 ? -5.685 11.429 8.623 1.00 82.38 127 GLU A CA 1
ATOM 995 C C . GLU A 1 127 ? -4.442 11.129 7.778 1.00 82.38 127 GLU A C 1
ATOM 997 O O . GLU A 1 127 ? -3.881 12.037 7.158 1.00 82.38 127 GLU A O 1
ATOM 1002 N N . PHE A 1 128 ? -4.053 9.855 7.662 1.00 84.06 128 PHE A N 1
ATOM 1003 C CA . PHE A 1 128 ? -2.912 9.440 6.847 1.00 84.06 128 PHE A CA 1
ATOM 1004 C C . PHE A 1 128 ? -3.052 9.854 5.378 1.00 84.06 128 PHE A C 1
ATOM 1006 O O . PHE A 1 128 ? -2.061 10.265 4.770 1.00 84.06 128 PHE A O 1
ATOM 1013 N N . LYS A 1 129 ? -4.267 9.839 4.816 1.00 85.06 129 LYS A N 1
ATOM 1014 C CA . LYS A 1 129 ? -4.531 10.272 3.431 1.00 85.06 129 LYS A CA 1
ATOM 1015 C C . LYS A 1 129 ? -4.127 11.714 3.140 1.00 85.06 129 LYS A C 1
ATOM 1017 O O . LYS A 1 129 ? -3.859 12.047 1.989 1.00 85.06 129 LYS A O 1
ATOM 1022 N N . SER A 1 130 ? -4.070 12.564 4.162 1.00 81.75 130 SER A N 1
ATOM 1023 C CA . SER A 1 130 ? -3.631 13.956 4.016 1.00 81.75 130 SER A CA 1
ATOM 1024 C C . SER A 1 130 ? -2.104 14.119 3.978 1.00 81.75 130 SER A C 1
ATOM 1026 O O . SER A 1 130 ? -1.602 15.209 3.708 1.00 81.75 130 SER A O 1
ATOM 1028 N N . THR A 1 131 ? -1.346 13.051 4.238 1.00 80.50 131 THR A N 1
ATOM 1029 C CA . THR A 1 131 ? 0.113 13.108 4.377 1.00 80.50 131 THR A CA 1
ATOM 1030 C C . THR A 1 131 ? 0.844 12.942 3.046 1.00 80.50 131 THR A C 1
ATOM 1032 O O . THR A 1 131 ? 0.385 12.259 2.129 1.00 80.50 131 THR A O 1
ATOM 1035 N N . LEU A 1 132 ? 2.062 13.494 2.962 1.00 81.56 132 LEU A N 1
ATOM 1036 C CA . LEU A 1 132 ? 2.958 13.285 1.817 1.00 81.56 132 LEU A CA 1
ATOM 1037 C C . LEU A 1 132 ? 3.249 11.795 1.567 1.00 81.56 132 LEU A C 1
ATOM 1039 O O . LEU A 1 132 ? 3.340 11.376 0.414 1.00 81.56 132 LEU A O 1
ATOM 1043 N N . ALA A 1 133 ? 3.353 10.995 2.632 1.00 83.06 133 ALA A N 1
ATOM 1044 C CA . ALA A 1 133 ? 3.617 9.562 2.541 1.00 83.06 133 ALA A CA 1
ATOM 1045 C C . ALA A 1 133 ? 2.510 8.817 1.775 1.00 83.06 133 ALA A C 1
ATOM 1047 O O . ALA A 1 133 ? 2.810 7.962 0.941 1.00 83.06 133 ALA A O 1
ATOM 1048 N N . TYR A 1 134 ? 1.242 9.185 1.986 1.00 84.62 134 TYR A N 1
ATOM 1049 C CA . TYR A 1 134 ? 0.122 8.613 1.238 1.00 84.62 134 TYR A CA 1
ATOM 1050 C C . TYR A 1 134 ? 0.195 8.954 -0.257 1.00 84.62 134 TYR A C 1
ATOM 1052 O O . TYR A 1 134 ? 0.099 8.064 -1.106 1.00 84.62 134 TYR A O 1
ATOM 1060 N N . PHE A 1 135 ? 0.445 10.222 -0.601 1.00 81.81 135 PHE A N 1
ATOM 1061 C CA . PHE A 1 135 ? 0.590 10.636 -2.002 1.00 81.81 135 PHE A CA 1
ATOM 1062 C C . PHE A 1 135 ? 1.766 9.938 -2.698 1.00 81.81 135 PHE A C 1
ATOM 1064 O O . PHE A 1 135 ? 1.642 9.518 -3.851 1.00 81.81 135 PHE A O 1
ATOM 1071 N N . GLN A 1 136 ? 2.891 9.772 -1.999 1.00 83.44 136 GLN A N 1
ATOM 1072 C CA . GLN A 1 136 ? 4.057 9.046 -2.506 1.00 83.44 136 GLN A CA 1
ATOM 1073 C C . GLN A 1 136 ? 3.752 7.562 -2.735 1.00 83.44 136 GLN A C 1
ATOM 1075 O O . GLN A 1 136 ? 4.096 7.032 -3.792 1.00 83.44 136 GLN A O 1
ATOM 1080 N N . LEU A 1 137 ? 3.062 6.903 -1.798 1.00 84.88 137 LEU A N 1
ATOM 1081 C CA . LEU A 1 137 ? 2.630 5.512 -1.950 1.00 84.88 137 LEU A CA 1
ATOM 1082 C C . LEU A 1 137 ? 1.722 5.347 -3.175 1.00 84.88 137 LEU A C 1
ATOM 1084 O O . LEU A 1 137 ? 1.960 4.479 -4.015 1.00 84.88 137 LEU A O 1
ATOM 1088 N N . HIS A 1 138 ? 0.727 6.219 -3.326 1.00 84.25 138 HIS A N 1
ATOM 1089 C CA . HIS A 1 138 ? -0.186 6.184 -4.464 1.00 84.25 138 HIS A CA 1
ATOM 1090 C C . HIS A 1 138 ? 0.543 6.416 -5.800 1.00 84.25 138 HIS A C 1
ATOM 1092 O O . HIS A 1 138 ? 0.304 5.707 -6.782 1.00 84.25 138 HIS A O 1
ATOM 1098 N N . ALA A 1 139 ? 1.476 7.371 -5.851 1.00 81.56 139 ALA A N 1
ATOM 1099 C CA . ALA A 1 139 ? 2.301 7.615 -7.034 1.00 81.56 139 ALA A CA 1
ATOM 1100 C C . ALA A 1 139 ? 3.191 6.408 -7.380 1.00 81.56 139 ALA A C 1
ATOM 1102 O O . ALA A 1 139 ? 3.312 6.052 -8.558 1.00 81.56 139 ALA A O 1
ATOM 1103 N N . LYS A 1 140 ? 3.769 5.754 -6.367 1.00 85.12 140 LYS A N 1
ATOM 1104 C CA . LYS A 1 140 ? 4.593 4.551 -6.520 1.00 85.12 140 LYS A CA 1
ATOM 1105 C C . LYS A 1 140 ? 3.792 3.390 -7.104 1.00 85.12 140 LYS A C 1
ATOM 1107 O O . LYS A 1 140 ? 4.217 2.830 -8.112 1.00 85.12 140 LYS A O 1
ATOM 1112 N N . ILE A 1 141 ? 2.624 3.071 -6.541 1.00 85.38 141 ILE A N 1
ATOM 1113 C CA . ILE A 1 141 ? 1.771 1.979 -7.043 1.00 85.38 141 ILE A CA 1
ATOM 1114 C C . ILE A 1 141 ? 1.301 2.260 -8.472 1.00 85.38 141 ILE A C 1
ATOM 1116 O O . ILE A 1 141 ? 1.482 1.418 -9.346 1.00 85.38 141 ILE A O 1
ATOM 1120 N N . LYS A 1 142 ? 0.820 3.478 -8.758 1.00 85.31 142 LYS A N 1
ATOM 1121 C CA . LYS A 1 142 ? 0.425 3.870 -10.122 1.00 85.31 142 LYS A CA 1
ATOM 1122 C C . LYS A 1 142 ? 1.577 3.732 -11.121 1.00 85.31 142 LYS A C 1
ATOM 1124 O O . LYS A 1 142 ? 1.371 3.321 -12.263 1.00 85.31 142 LYS A O 1
ATOM 1129 N N . THR A 1 143 ? 2.790 4.091 -10.704 1.00 83.25 143 THR A N 1
ATOM 1130 C CA . THR A 1 143 ? 3.984 3.945 -11.541 1.00 83.25 143 THR A CA 1
ATOM 1131 C C . THR A 1 143 ? 4.283 2.470 -11.791 1.00 83.25 143 THR A C 1
ATOM 1133 O O .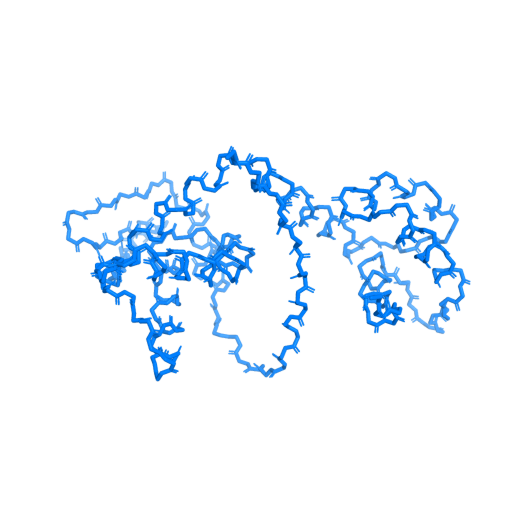 THR A 1 143 ? 4.460 2.095 -12.948 1.00 83.25 143 THR A O 1
ATOM 1136 N N . LEU A 1 144 ? 4.267 1.628 -10.755 1.00 85.44 144 LEU A N 1
ATOM 1137 C CA . LEU A 1 144 ? 4.503 0.188 -10.874 1.00 85.44 144 LEU A CA 1
ATOM 1138 C C . LEU A 1 144 ? 3.481 -0.487 -11.800 1.00 85.44 144 LEU A C 1
ATOM 1140 O O . LEU A 1 144 ? 3.872 -1.202 -12.722 1.00 85.44 144 LEU A O 1
ATOM 1144 N N . ASP A 1 145 ? 2.191 -0.195 -11.626 1.00 83.62 145 ASP A N 1
ATOM 1145 C CA . ASP A 1 145 ? 1.125 -0.732 -12.477 1.00 83.62 145 ASP A CA 1
ATOM 1146 C C . ASP A 1 145 ? 1.322 -0.330 -13.944 1.00 83.62 145 ASP A C 1
ATOM 1148 O O . ASP A 1 145 ? 1.176 -1.155 -14.845 1.00 83.62 145 ASP A O 1
ATOM 1152 N N . SER A 1 146 ? 1.752 0.912 -14.199 1.00 86.88 146 SER A N 1
ATOM 1153 C CA . SER A 1 146 ? 2.038 1.389 -15.560 1.00 86.88 146 SER A CA 1
ATOM 1154 C C . SER A 1 146 ? 3.237 0.705 -16.226 1.00 86.88 146 SER A C 1
ATOM 1156 O O . SER A 1 146 ? 3.386 0.785 -17.446 1.00 86.88 146 SER A O 1
ATOM 1158 N N . LEU A 1 147 ? 4.118 0.086 -15.437 1.00 85.94 147 LEU A N 1
ATOM 1159 C CA . LEU A 1 147 ? 5.302 -0.630 -15.911 1.00 85.94 147 LEU A CA 1
ATOM 1160 C C . LEU A 1 147 ? 5.038 -2.121 -16.098 1.00 85.94 147 LEU A C 1
ATOM 1162 O O . LEU A 1 147 ? 5.701 -2.758 -16.913 1.00 85.94 147 LEU A O 1
ATOM 1166 N N . ARG A 1 148 ? 4.054 -2.673 -15.389 1.00 85.81 148 ARG A N 1
ATOM 1167 C CA . ARG A 1 148 ? 3.825 -4.117 -15.303 1.00 85.81 148 ARG A CA 1
ATOM 1168 C C . ARG A 1 148 ? 3.604 -4.800 -16.650 1.00 85.81 148 ARG A C 1
ATOM 1170 O O . ARG A 1 148 ? 4.041 -5.927 -16.838 1.00 85.81 148 ARG A O 1
ATOM 1177 N N . SER A 1 149 ? 2.972 -4.104 -17.588 1.00 84.88 149 SER A N 1
ATOM 1178 C CA . SER A 1 149 ? 2.683 -4.597 -18.939 1.00 84.88 149 SER A CA 1
ATOM 1179 C C . SER A 1 149 ? 3.618 -4.048 -20.018 1.00 84.88 149 SER A C 1
ATOM 1181 O O . SER A 1 149 ? 3.503 -4.433 -21.180 1.00 84.88 149 SER A O 1
ATOM 1183 N N . LYS A 1 150 ? 4.533 -3.131 -19.678 1.00 88.25 150 LYS A N 1
ATOM 1184 C CA . LYS A 1 150 ? 5.413 -2.510 -20.672 1.00 88.25 150 LYS A CA 1
ATOM 1185 C C . LYS A 1 150 ? 6.597 -3.419 -20.977 1.00 88.25 150 LYS A C 1
ATOM 1187 O O . LYS A 1 150 ? 7.284 -3.788 -20.027 1.00 88.25 150 LYS A O 1
ATOM 1192 N N . PRO A 1 151 ? 6.906 -3.680 -22.258 1.00 89.25 151 PRO A N 1
ATOM 1193 C CA . PRO A 1 151 ? 8.141 -4.336 -22.660 1.00 89.25 151 PRO A CA 1
ATOM 1194 C C . PRO A 1 151 ? 9.370 -3.698 -22.016 1.00 89.25 151 PRO A C 1
ATOM 1196 O O . PRO A 1 151 ? 9.565 -2.479 -22.086 1.00 89.25 151 PRO A O 1
ATOM 1199 N N . PHE A 1 152 ? 10.187 -4.529 -21.389 1.00 88.62 152 PHE A N 1
ATOM 1200 C CA . PHE A 1 152 ? 11.506 -4.177 -20.918 1.00 88.62 152 PHE A CA 1
ATOM 1201 C C . PHE A 1 152 ? 12.431 -3.982 -22.121 1.00 88.62 152 PHE A C 1
ATOM 1203 O O . PHE A 1 152 ? 12.477 -4.802 -23.036 1.00 88.62 152 PHE A O 1
ATOM 1210 N N . ASP A 1 153 ? 13.170 -2.879 -22.104 1.00 87.31 153 ASP A N 1
ATOM 1211 C CA . ASP A 1 153 ? 14.112 -2.502 -23.150 1.00 87.31 153 ASP A CA 1
ATOM 1212 C C . ASP A 1 153 ? 15.400 -2.040 -22.474 1.00 87.31 153 ASP A C 1
ATOM 1214 O O . ASP A 1 153 ? 15.435 -0.988 -21.824 1.00 87.31 153 ASP A O 1
ATOM 1218 N N . ILE A 1 154 ? 16.451 -2.847 -22.615 1.00 86.25 154 ILE A N 1
ATOM 121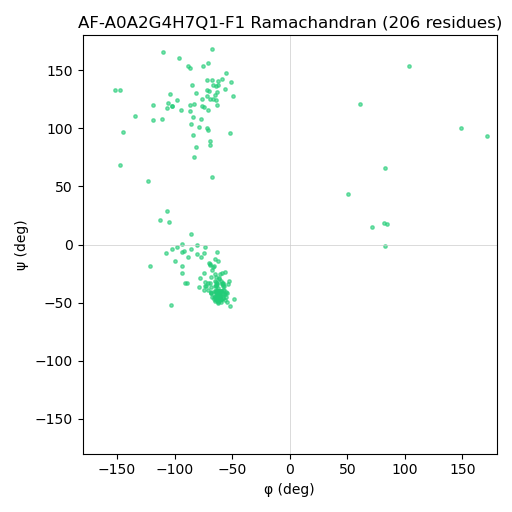9 C CA . ILE A 1 154 ? 17.749 -2.604 -21.984 1.00 86.25 154 ILE A CA 1
ATOM 1220 C C . ILE A 1 154 ? 18.347 -1.260 -22.414 1.00 86.25 154 ILE A C 1
ATOM 1222 O O . ILE A 1 154 ? 18.933 -0.550 -21.595 1.00 86.25 154 ILE A O 1
ATOM 1226 N N . HIS A 1 155 ? 18.113 -0.834 -23.657 1.00 86.56 155 HIS A N 1
ATOM 1227 C CA . HIS A 1 155 ? 18.624 0.436 -24.173 1.00 86.56 155 HIS A CA 1
ATOM 1228 C C . HIS A 1 155 ? 17.933 1.649 -23.539 1.00 86.56 155 HIS A C 1
ATOM 1230 O O . HIS A 1 155 ? 18.454 2.762 -23.598 1.00 86.56 155 HIS A O 1
ATOM 1236 N N . LYS A 1 156 ? 16.785 1.445 -22.881 1.00 88.56 156 LYS A N 1
ATOM 1237 C CA . LYS A 1 156 ? 16.048 2.489 -22.159 1.00 88.56 156 LYS A CA 1
ATOM 1238 C C . LYS A 1 156 ? 16.315 2.499 -20.658 1.00 88.56 156 LYS A C 1
ATOM 1240 O O . LYS A 1 156 ? 15.808 3.393 -19.986 1.00 88.56 156 LYS A O 1
ATOM 1245 N N . VAL A 1 157 ? 17.122 1.579 -20.119 1.00 87.94 157 VAL A N 1
ATOM 1246 C CA . VAL A 1 157 ? 17.383 1.485 -18.669 1.00 87.94 157 VAL A CA 1
ATOM 1247 C C . VAL A 1 157 ? 17.819 2.815 -18.079 1.00 87.94 157 VAL A C 1
ATOM 1249 O O . VAL A 1 157 ? 17.158 3.303 -17.167 1.00 87.94 157 VAL A O 1
ATOM 1252 N N . TYR A 1 158 ? 18.834 3.473 -18.636 1.00 87.44 158 TYR A N 1
ATOM 1253 C CA . TYR A 1 158 ? 19.307 4.758 -18.107 1.00 87.44 158 TYR A CA 1
ATOM 1254 C C . TYR A 1 158 ? 18.255 5.875 -18.173 1.00 87.44 158 TYR A C 1
ATOM 1256 O O . TYR A 1 158 ? 18.163 6.689 -17.253 1.00 87.44 158 TYR A O 1
ATOM 1264 N N . ALA A 1 159 ? 17.398 5.873 -19.199 1.00 89.56 159 ALA A N 1
ATOM 1265 C CA . ALA A 1 159 ? 16.286 6.819 -19.310 1.00 89.56 159 ALA A CA 1
ATOM 1266 C C . ALA A 1 159 ? 15.187 6.576 -18.255 1.00 89.56 159 ALA A C 1
ATOM 1268 O O . ALA A 1 159 ? 14.389 7.470 -17.976 1.00 89.56 159 ALA A O 1
ATOM 1269 N N . MET A 1 160 ? 15.158 5.395 -17.630 1.00 88.88 160 MET A N 1
ATOM 1270 C CA . MET A 1 160 ? 14.189 5.030 -16.596 1.00 88.88 160 MET A CA 1
ATOM 1271 C C . MET A 1 160 ? 14.593 5.460 -15.185 1.00 88.88 160 MET A C 1
ATOM 1273 O O . MET A 1 160 ? 13.772 5.331 -14.273 1.00 88.88 160 MET A O 1
ATOM 1277 N N . LYS A 1 161 ? 15.785 6.045 -14.991 1.00 88.62 161 LYS A N 1
ATOM 1278 C CA . LYS A 1 161 ? 16.243 6.547 -13.684 1.00 88.62 161 LYS A CA 1
ATOM 1279 C C . LYS A 1 161 ? 15.197 7.429 -12.968 1.00 88.62 161 LYS A C 1
ATOM 1281 O O . LYS A 1 161 ? 14.910 7.154 -11.803 1.00 88.62 161 LYS A O 1
ATOM 1286 N N . PRO A 1 162 ? 14.543 8.420 -13.616 1.00 88.19 162 PRO A N 1
ATOM 1287 C CA . PRO A 1 162 ? 13.513 9.227 -12.952 1.00 88.19 162 PRO A CA 1
ATOM 1288 C C . PRO A 1 162 ? 12.274 8.415 -12.550 1.00 88.19 162 PRO A C 1
ATOM 1290 O O . PRO A 1 162 ? 11.670 8.665 -11.509 1.00 88.19 162 PRO A O 1
ATOM 1293 N N . THR A 1 163 ? 11.884 7.434 -13.367 1.00 87.81 163 THR A N 1
ATOM 1294 C CA . THR A 1 163 ? 10.731 6.562 -13.104 1.00 87.81 163 THR A CA 1
ATOM 1295 C C . THR A 1 163 ? 10.992 5.648 -11.912 1.00 87.81 163 THR A C 1
ATOM 1297 O O . THR A 1 163 ? 10.127 5.502 -11.054 1.00 87.81 163 THR A O 1
ATOM 1300 N N . LEU A 1 164 ? 12.196 5.086 -11.808 1.00 86.19 164 LEU A N 1
ATOM 1301 C CA . LEU A 1 164 ? 12.594 4.265 -10.664 1.00 86.19 164 LEU A CA 1
ATOM 1302 C C . LEU A 1 164 ? 12.750 5.103 -9.390 1.00 86.19 164 LEU A C 1
ATOM 1304 O O . LEU A 1 164 ? 12.360 4.654 -8.316 1.00 86.19 164 LEU A O 1
ATOM 1308 N N . GLY A 1 165 ? 13.176 6.364 -9.510 1.00 83.75 165 GLY A N 1
ATOM 1309 C CA . GLY A 1 165 ? 13.112 7.326 -8.406 1.00 83.75 165 GLY A CA 1
ATOM 1310 C C . GLY A 1 165 ? 11.688 7.506 -7.860 1.00 83.75 165 GLY A C 1
ATOM 1311 O O . GLY A 1 165 ? 11.489 7.521 -6.648 1.00 83.75 165 GLY A O 1
ATOM 1312 N N . LYS A 1 166 ? 10.662 7.530 -8.726 1.00 82.19 166 LYS A N 1
ATOM 1313 C CA . LYS A 1 166 ? 9.243 7.539 -8.298 1.00 82.19 166 LYS A CA 1
ATOM 1314 C C . LYS A 1 166 ? 8.799 6.231 -7.633 1.00 82.19 166 LYS A C 1
ATOM 1316 O O . LYS A 1 166 ? 7.834 6.240 -6.875 1.00 82.19 166 LYS A O 1
ATOM 1321 N N . LEU A 1 167 ? 9.495 5.120 -7.883 1.00 83.38 167 LEU A N 1
ATOM 1322 C CA . LEU A 1 167 ? 9.312 3.865 -7.146 1.00 83.38 167 LEU A CA 1
ATOM 1323 C C . LEU A 1 167 ? 10.047 3.854 -5.796 1.00 83.38 167 LEU A C 1
ATOM 1325 O O . LEU A 1 167 ? 9.946 2.877 -5.051 1.00 83.38 167 LEU A O 1
ATOM 1329 N N . GLY A 1 168 ? 10.745 4.937 -5.453 1.00 83.56 168 GLY A N 1
ATOM 1330 C CA . GLY A 1 168 ? 11.506 5.070 -4.216 1.00 83.56 168 GLY A CA 1
ATOM 1331 C C . GLY A 1 168 ? 12.909 4.477 -4.285 1.00 83.56 168 GLY A C 1
ATOM 1332 O O . GLY A 1 168 ? 13.484 4.245 -3.231 1.00 83.56 168 GLY A O 1
ATOM 1333 N N . PHE A 1 169 ? 13.452 4.226 -5.483 1.00 85.31 169 PHE A N 1
ATOM 1334 C CA . PHE A 1 169 ? 14.837 3.778 -5.613 1.00 85.31 169 PHE A CA 1
ATOM 1335 C C . PHE A 1 169 ? 15.778 4.901 -5.177 1.00 85.31 169 PHE A C 1
ATOM 1337 O O . PHE A 1 169 ? 15.739 6.013 -5.714 1.00 85.31 169 PHE A O 1
ATOM 1344 N N . THR A 1 170 ? 16.653 4.584 -4.233 1.00 87.75 170 THR A N 1
ATOM 1345 C CA . THR A 1 170 ? 17.837 5.383 -3.916 1.00 87.75 170 THR A CA 1
ATOM 1346 C C . THR A 1 170 ? 18.849 5.346 -5.066 1.00 87.75 170 THR A C 1
ATOM 1348 O O . THR A 1 170 ? 18.750 4.527 -5.982 1.00 87.75 170 THR A O 1
ATOM 1351 N N . GLN A 1 171 ? 19.859 6.221 -5.025 1.00 86.88 171 GLN A N 1
ATOM 1352 C CA . GLN A 1 171 ? 20.954 6.195 -6.004 1.00 86.88 171 GLN A CA 1
ATOM 1353 C C . GLN A 1 171 ? 21.654 4.824 -6.029 1.00 86.88 171 GLN A C 1
ATOM 1355 O O . GLN A 1 171 ? 21.890 4.286 -7.107 1.00 86.88 171 GLN A O 1
ATOM 1360 N N . THR A 1 172 ? 21.904 4.234 -4.859 1.00 89.19 172 THR A N 1
ATOM 1361 C CA . THR A 1 172 ? 22.511 2.903 -4.729 1.00 89.19 172 THR A CA 1
ATOM 1362 C C . THR A 1 172 ? 21.615 1.809 -5.309 1.00 89.19 172 THR A C 1
ATOM 1364 O O . THR A 1 172 ? 22.083 0.963 -6.065 1.00 89.19 172 THR 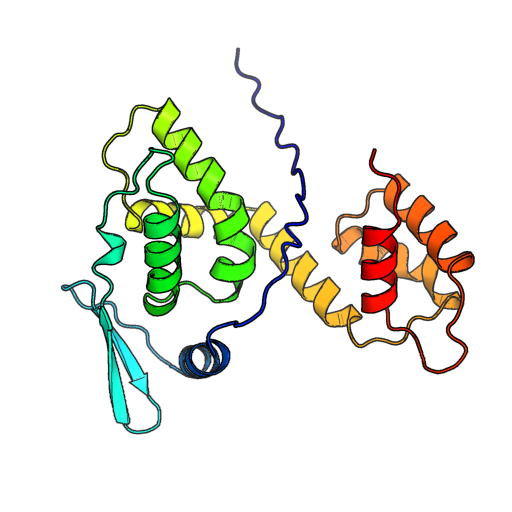A O 1
ATOM 1367 N N . GLU A 1 173 ? 20.311 1.824 -5.011 1.00 88.44 173 GLU A N 1
ATOM 1368 C CA . GLU A 1 173 ? 19.367 0.852 -5.585 1.00 88.44 173 GLU A CA 1
ATOM 1369 C C . GLU A 1 173 ? 19.247 0.985 -7.101 1.00 88.44 173 GLU A C 1
ATOM 1371 O O . GLU A 1 173 ? 19.132 -0.020 -7.800 1.00 88.44 173 GLU A O 1
ATOM 1376 N N . TRP A 1 174 ? 19.312 2.210 -7.621 1.00 90.31 174 TRP A N 1
ATOM 1377 C CA . TRP A 1 174 ? 19.361 2.464 -9.055 1.00 90.31 174 TRP A CA 1
ATOM 1378 C C . TRP A 1 174 ? 20.605 1.843 -9.704 1.00 90.31 174 TRP A C 1
ATOM 1380 O O . TRP A 1 174 ? 20.484 1.159 -10.721 1.00 90.31 174 TRP A O 1
ATOM 1390 N N . GLU A 1 175 ? 21.786 2.041 -9.120 1.00 90.75 175 GLU A N 1
ATOM 1391 C CA . GLU A 1 175 ? 23.037 1.472 -9.632 1.00 90.75 175 GLU A CA 1
ATOM 1392 C C . GLU A 1 175 ? 22.994 -0.058 -9.622 1.00 90.75 175 GLU A C 1
ATOM 1394 O O . GLU A 1 175 ? 23.245 -0.681 -10.659 1.00 90.75 175 GLU A O 1
ATOM 1399 N N . MET A 1 176 ? 22.560 -0.657 -8.508 1.00 90.38 176 MET A N 1
ATOM 1400 C CA . MET A 1 176 ? 22.373 -2.107 -8.394 1.00 90.38 176 MET A CA 1
ATOM 1401 C C . MET A 1 176 ? 21.393 -2.640 -9.441 1.00 90.38 176 MET A C 1
ATOM 1403 O O . MET A 1 176 ? 21.687 -3.628 -10.113 1.00 90.38 176 MET A O 1
ATOM 1407 N N . PHE A 1 177 ? 20.250 -1.978 -9.620 1.00 90.75 177 PHE A N 1
ATOM 1408 C CA . PHE A 1 177 ? 19.265 -2.377 -10.619 1.00 90.75 177 PHE A CA 1
ATOM 1409 C C . PHE A 1 177 ? 19.806 -2.262 -12.039 1.00 90.75 177 PHE A C 1
ATOM 1411 O O . PHE A 1 177 ? 19.586 -3.159 -12.846 1.00 90.75 177 PHE A O 1
ATOM 1418 N N . SER A 1 178 ? 20.533 -1.189 -12.355 1.00 89.69 178 SER A N 1
ATOM 1419 C CA . SER A 1 178 ? 21.091 -0.992 -13.694 1.00 89.69 178 SER A CA 1
ATOM 1420 C C . SER A 1 178 ? 22.104 -2.084 -14.061 1.00 89.69 178 SER A C 1
ATOM 1422 O O . SER A 1 178 ? 22.059 -2.593 -15.180 1.00 89.69 178 SER A O 1
ATOM 1424 N N . GLY A 1 179 ? 22.945 -2.515 -13.112 1.00 88.94 179 GLY A N 1
ATOM 1425 C CA . GLY A 1 179 ? 23.869 -3.639 -13.304 1.00 88.94 179 GLY A CA 1
ATOM 1426 C C . GLY A 1 179 ? 23.160 -4.996 -13.358 1.00 88.94 179 GLY A C 1
ATOM 1427 O O . GLY A 1 179 ? 23.482 -5.840 -14.199 1.00 88.94 179 GLY A O 1
ATOM 1428 N N . PHE A 1 180 ? 22.140 -5.195 -12.519 1.00 89.94 180 PHE A N 1
ATOM 1429 C CA . PHE A 1 180 ? 21.291 -6.387 -12.565 1.00 89.94 180 PHE A CA 1
ATOM 1430 C C . PHE A 1 180 ? 20.605 -6.523 -13.927 1.00 89.94 180 PHE A C 1
ATOM 1432 O O . PHE A 1 180 ? 20.711 -7.558 -14.572 1.00 89.94 180 PHE A O 1
ATOM 1439 N N . ALA A 1 181 ? 19.978 -5.458 -14.421 1.00 88.31 181 ALA A N 1
ATOM 1440 C CA . ALA A 1 181 ? 19.253 -5.454 -15.685 1.00 88.31 181 ALA A CA 1
ATOM 1441 C C . ALA A 1 181 ? 20.143 -5.774 -16.903 1.00 88.31 181 ALA A C 1
ATOM 1443 O O . ALA A 1 181 ? 19.654 -6.325 -17.885 1.00 88.31 181 ALA A O 1
ATOM 1444 N N . GLN A 1 182 ? 21.439 -5.447 -16.842 1.00 85.25 182 GLN A N 1
ATOM 1445 C CA . GLN A 1 182 ? 22.421 -5.777 -17.886 1.00 85.25 182 GLN A CA 1
ATOM 1446 C C . GLN A 1 182 ? 22.895 -7.234 -17.838 1.00 85.25 182 GLN A C 1
ATOM 1448 O O . GLN A 1 182 ? 23.277 -7.787 -18.866 1.00 85.25 182 GLN A O 1
ATOM 1453 N N . SER A 1 183 ? 22.896 -7.844 -16.653 1.00 83.75 183 SER A N 1
ATOM 1454 C CA . SER A 1 183 ? 23.389 -9.210 -16.428 1.00 83.75 183 SER A CA 1
ATOM 1455 C C . SER A 1 183 ? 22.275 -10.257 -16.364 1.00 83.75 183 SER A C 1
ATOM 1457 O O . SER A 1 183 ? 22.551 -11.454 -16.458 1.00 83.75 183 SER A O 1
ATOM 1459 N N . TYR A 1 184 ? 21.018 -9.828 -16.219 1.00 81.62 184 TYR A N 1
ATOM 1460 C CA . TYR A 1 184 ? 19.879 -10.725 -16.100 1.00 81.62 184 TYR A CA 1
ATOM 1461 C C . TYR A 1 184 ? 19.618 -11.456 -17.429 1.00 81.62 184 TYR A C 1
ATOM 1463 O O . TYR A 1 184 ? 19.461 -10.807 -18.468 1.00 81.62 184 TYR A O 1
ATOM 1471 N N . PRO A 1 185 ? 19.577 -12.803 -17.433 1.00 69.69 185 PRO A N 1
ATOM 1472 C CA . PRO A 1 185 ? 19.491 -13.573 -18.665 1.00 69.69 185 PRO A CA 1
ATOM 1473 C C . PRO A 1 185 ? 18.179 -13.291 -19.401 1.00 69.69 185 PRO A C 1
ATOM 1475 O O . PRO A 1 185 ? 17.091 -13.496 -18.863 1.00 69.69 185 PRO A O 1
ATOM 1478 N N . VAL A 1 186 ? 18.284 -12.868 -20.662 1.00 62.62 186 VAL A N 1
ATOM 1479 C CA . VAL A 1 186 ? 17.133 -12.704 -21.559 1.00 62.62 186 VAL A CA 1
ATOM 1480 C C . VAL A 1 186 ? 16.504 -14.087 -21.818 1.00 62.62 186 VAL A C 1
ATOM 1482 O O . VAL A 1 186 ? 17.227 -15.023 -22.177 1.00 62.62 186 VAL A O 1
ATOM 1485 N N . PRO A 1 187 ? 15.185 -14.285 -21.638 1.00 57.66 187 PRO A N 1
ATOM 1486 C CA . PRO A 1 187 ? 14.534 -15.563 -21.800 1.00 57.66 187 PRO A CA 1
ATOM 1487 C C . PRO A 1 187 ? 14.587 -15.936 -23.268 1.00 57.66 187 PRO A C 1
ATOM 1489 O O . PRO A 1 187 ? 14.407 -15.115 -24.164 1.00 57.66 187 PRO A O 1
ATOM 1492 N N . LYS A 1 188 ? 14.798 -17.227 -23.517 1.00 52.78 188 LYS A N 1
ATOM 1493 C CA . LYS A 1 188 ? 14.906 -17.770 -24.875 1.00 52.78 188 LYS A CA 1
ATOM 1494 C C . LYS A 1 188 ? 13.601 -17.640 -25.681 1.00 52.78 188 LYS A C 1
ATOM 1496 O O . LYS A 1 188 ? 13.626 -17.858 -26.888 1.00 52.78 188 LYS A O 1
ATOM 1501 N N . LYS A 1 189 ? 12.471 -17.308 -25.035 1.00 53.03 189 LYS A N 1
ATOM 1502 C CA . LYS A 1 189 ? 11.173 -17.001 -25.656 1.00 53.03 189 LYS A CA 1
ATOM 1503 C C . LYS A 1 189 ? 10.414 -15.962 -24.818 1.00 53.03 189 LYS A C 1
ATOM 1505 O O . LYS A 1 189 ? 10.283 -16.151 -23.614 1.00 53.03 189 LYS A O 1
ATOM 1510 N N . GLY A 1 190 ? 9.867 -14.937 -25.474 1.00 57.47 190 GLY A N 1
ATOM 1511 C CA . GLY A 1 190 ? 9.041 -13.888 -24.856 1.00 57.47 190 GLY A CA 1
ATOM 1512 C C . GLY A 1 190 ? 9.772 -12.555 -24.653 1.00 57.47 190 GLY A C 1
ATOM 1513 O O . GLY A 1 190 ? 10.994 -12.515 -24.550 1.00 57.47 190 GLY A O 1
ATOM 1514 N N . VAL A 1 191 ? 9.009 -11.458 -24.630 1.00 71.69 191 VAL A N 1
ATOM 1515 C CA . VAL A 1 191 ? 9.502 -10.111 -24.309 1.00 71.69 191 VAL A CA 1
ATOM 1516 C C . VAL A 1 191 ? 9.267 -9.886 -22.818 1.00 71.69 191 VAL A C 1
ATOM 1518 O O . VAL A 1 191 ? 8.112 -9.874 -22.400 1.00 71.69 191 VAL A O 1
ATOM 1521 N N . PHE A 1 192 ? 10.335 -9.723 -22.031 1.00 80.81 192 PHE A N 1
ATOM 1522 C CA . PHE A 1 192 ? 10.212 -9.348 -20.618 1.00 80.81 192 PHE A CA 1
ATOM 1523 C C . PHE A 1 192 ? 9.412 -8.061 -20.467 1.00 80.81 192 PHE A C 1
ATOM 1525 O O . PHE A 1 192 ? 9.546 -7.166 -21.302 1.00 80.81 192 PHE A O 1
ATOM 1532 N N . THR A 1 193 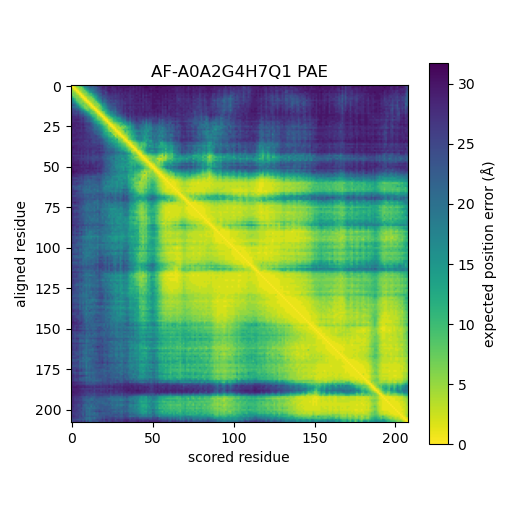? 8.668 -7.907 -19.378 1.00 88.69 193 THR A N 1
ATOM 1533 C CA . THR A 1 193 ? 8.128 -6.605 -18.980 1.00 88.69 193 THR A CA 1
ATOM 1534 C C . THR A 1 193 ? 9.008 -5.912 -17.942 1.00 88.69 193 THR A C 1
ATOM 1536 O O . THR A 1 193 ? 9.809 -6.530 -17.238 1.00 88.69 193 THR A O 1
ATOM 1539 N N . TRP A 1 194 ? 8.846 -4.595 -17.804 1.00 88.56 194 TRP A N 1
ATOM 1540 C CA . TRP A 1 194 ? 9.454 -3.847 -16.703 1.00 88.56 194 TRP A CA 1
ATOM 1541 C C . TRP A 1 194 ? 8.995 -4.365 -15.336 1.00 88.56 194 TRP A C 1
ATOM 1543 O O . TRP A 1 194 ? 9.783 -4.347 -14.396 1.00 88.56 194 TRP A O 1
ATOM 1553 N N . GLY A 1 195 ? 7.749 -4.841 -15.223 1.00 86.19 195 GLY A N 1
ATOM 1554 C CA . GLY A 1 195 ? 7.243 -5.468 -14.000 1.00 86.19 195 GLY A CA 1
ATOM 1555 C C . GLY A 1 195 ? 8.014 -6.730 -13.631 1.00 86.19 195 GLY A C 1
ATOM 1556 O O . GLY A 1 195 ? 8.491 -6.837 -12.507 1.00 86.19 195 GLY A O 1
ATOM 1557 N N . GLU A 1 196 ? 8.199 -7.638 -14.589 1.00 87.00 196 GLU A N 1
ATOM 1558 C CA . GLU A 1 196 ? 8.944 -8.887 -14.382 1.00 87.00 196 GLU A CA 1
ATOM 1559 C C . GLU A 1 196 ? 10.404 -8.619 -14.005 1.00 87.00 196 GLU A C 1
ATOM 1561 O O . GLU A 1 196 ? 10.937 -9.254 -13.097 1.00 87.00 196 GLU A O 1
ATOM 1566 N N . MET A 1 197 ? 11.042 -7.632 -14.643 1.00 88.12 197 MET A N 1
ATOM 1567 C CA . MET A 1 197 ? 12.415 -7.240 -14.312 1.00 88.12 197 MET A CA 1
ATOM 1568 C C . MET A 1 197 ? 12.527 -6.656 -12.894 1.00 88.12 197 MET A C 1
ATOM 1570 O O . MET A 1 197 ? 13.483 -6.947 -12.175 1.00 88.12 197 MET A O 1
ATOM 1574 N N . LEU A 1 198 ? 11.556 -5.842 -12.468 1.00 88.62 198 LEU A N 1
ATOM 1575 C CA . LEU A 1 198 ? 11.519 -5.280 -11.115 1.00 88.62 198 LEU A CA 1
ATOM 1576 C C . LEU A 1 198 ? 11.260 -6.353 -10.051 1.00 88.62 198 LEU A C 1
ATOM 1578 O O . LEU A 1 198 ? 11.918 -6.340 -9.013 1.00 88.62 198 LEU A O 1
ATOM 1582 N N . GLU A 1 199 ? 10.350 -7.293 -10.312 1.00 86.69 199 GLU A N 1
ATOM 1583 C CA . GLU A 1 199 ? 10.084 -8.433 -9.425 1.00 86.69 199 GLU A CA 1
ATOM 1584 C C . GLU A 1 199 ? 11.310 -9.360 -9.328 1.00 86.69 199 GLU A C 1
ATOM 1586 O O . GLU A 1 199 ? 11.667 -9.812 -8.237 1.00 86.69 199 GLU A O 1
ATOM 1591 N N . ALA A 1 200 ? 12.012 -9.593 -10.441 1.00 86.19 200 ALA A N 1
ATOM 1592 C CA . ALA A 1 200 ? 13.265 -10.341 -10.446 1.00 86.19 200 ALA A CA 1
ATOM 1593 C C . ALA A 1 200 ? 14.353 -9.627 -9.630 1.00 86.19 200 ALA A C 1
ATOM 1595 O O . ALA A 1 200 ? 14.989 -10.255 -8.783 1.00 86.19 200 ALA A O 1
ATOM 1596 N N . PHE A 1 201 ? 14.536 -8.319 -9.826 1.00 88.25 201 PHE A N 1
ATOM 1597 C CA . PHE A 1 201 ? 15.489 -7.542 -9.036 1.00 88.25 201 PHE A CA 1
ATOM 1598 C C . PHE A 1 201 ? 15.175 -7.627 -7.543 1.00 88.25 201 PHE A C 1
ATOM 1600 O O . PHE A 1 201 ? 16.063 -7.895 -6.744 1.00 88.25 201 PHE A O 1
ATOM 1607 N N . ASP A 1 202 ? 13.915 -7.465 -7.153 1.00 85.75 202 ASP A N 1
ATOM 1608 C CA . ASP A 1 202 ? 13.517 -7.504 -5.748 1.00 85.75 202 ASP A CA 1
ATOM 1609 C C . ASP A 1 202 ? 13.748 -8.879 -5.095 1.00 85.75 202 ASP A C 1
ATOM 1611 O O . ASP A 1 202 ? 14.121 -8.963 -3.924 1.00 85.75 202 ASP A O 1
ATOM 1615 N N . LYS A 1 203 ? 13.619 -9.958 -5.876 1.00 84.31 203 LYS A N 1
ATOM 1616 C CA . LYS A 1 203 ? 13.909 -11.329 -5.442 1.00 84.31 203 LYS A CA 1
ATOM 1617 C C . LYS A 1 203 ? 15.406 -11.613 -5.281 1.00 84.31 203 LYS A C 1
ATOM 1619 O O . LYS A 1 203 ? 15.774 -12.397 -4.406 1.00 84.31 203 LYS A O 1
ATOM 1624 N N . PHE A 1 204 ? 16.250 -11.035 -6.136 1.00 82.12 204 PHE A N 1
ATOM 1625 C CA . PHE A 1 204 ? 17.681 -11.360 -6.215 1.00 82.12 204 PHE A CA 1
ATOM 1626 C C . PHE A 1 204 ? 18.613 -10.274 -5.666 1.00 82.12 204 PHE A C 1
ATOM 1628 O O . PHE A 1 204 ? 19.815 -10.521 -5.552 1.00 82.12 204 PHE A O 1
ATOM 1635 N N . LYS A 1 205 ? 18.102 -9.089 -5.314 1.00 80.69 205 LYS A N 1
ATOM 1636 C CA . LYS A 1 205 ? 18.925 -8.024 -4.737 1.00 80.69 205 LYS A CA 1
ATOM 1637 C C . LYS A 1 205 ? 19.528 -8.477 -3.396 1.00 80.69 205 LYS A C 1
ATOM 1639 O O . LYS A 1 205 ? 18.837 -9.129 -2.605 1.00 80.69 205 LYS A O 1
ATOM 1644 N N . PRO A 1 206 ? 20.791 -8.123 -3.103 1.00 73.75 206 PRO A N 1
ATOM 1645 C CA . PRO A 1 206 ? 21.377 -8.354 -1.788 1.00 73.75 206 PRO A CA 1
ATOM 1646 C C . PRO A 1 206 ? 20.529 -7.689 -0.700 1.00 73.75 206 PRO A C 1
ATOM 1648 O O . PRO A 1 206 ? 20.120 -6.535 -0.843 1.00 73.75 206 PRO A O 1
ATOM 1651 N N . LYS A 1 207 ? 20.257 -8.413 0.389 1.00 73.31 207 LYS A N 1
ATOM 1652 C CA . LYS A 1 207 ? 19.647 -7.820 1.583 1.00 73.31 207 LYS A CA 1
ATOM 1653 C C . LYS A 1 207 ? 20.746 -7.062 2.322 1.00 73.31 207 LYS A C 1
ATOM 1655 O O . LYS A 1 207 ? 21.660 -7.696 2.843 1.00 73.31 207 LYS A O 1
ATOM 1660 N N . ILE A 1 208 ? 20.680 -5.734 2.271 1.00 55.88 208 ILE A N 1
ATOM 1661 C CA . ILE A 1 208 ? 21.524 -4.829 3.061 1.00 55.88 208 ILE A CA 1
ATOM 1662 C C . ILE A 1 208 ? 20.937 -4.729 4.467 1.00 55.88 208 ILE A C 1
ATOM 1664 O O . ILE A 1 208 ? 19.690 -4.641 4.562 1.00 55.88 208 ILE A O 1
#

Foldseek 3Di:
DDDDDDPPPPPPPPPDDDDDDPPCVVVQVQLVPFPDWDQDPQQWTWTQGPVRDTDIQRRCQQQDFDDLDPVCPVVVVVSLVSVVVSPDHPCCSVQPCVRCVVVVSVVCVVVVNRGDGNNNVVVVSVVVCVDPVVVLSVQLVVLLVVQQPAFDDLVCLVVCVVSVVSNVQDPVNSVQLNVCSVPPDDDPDDGDTSNNSVVVCVVPPDDD

Nearest PDB structures (foldseek):
  6jc7-assembly2_C  TM=2.219E-01  e=3.483E+00  Actinoalloteichus sp. WH1-2216-6
  5dds-assembly1_A  TM=2.621E-01  e=7.329E+00  Actinoalloteichus sp. WH1-2216-6
  5ddu-assembly1_A  TM=2.230E-01  e=6.536E+00  Actinoalloteichus sp. WH1-2216-6
  5ddw-assembly1_B  TM=2.229E-01  e=8.702E+00  Actinoalloteichus sp. WH1-2216-6
  6jca-assembly1_B  TM=2.257E-01  e=8.702E+00  Actinoalloteichus sp. WH1-2216-6

pLDDT: mean 71.45, std 21.42, range [23.45, 91.0]